Protein AF-0000000074258774 (afdb_homodimer)

pLDDT: mean 97.76, std 2.31, range [79.12, 98.94]

Organism: NCBI:txid2743089

InterPro domains:
  IPR003779 Alkyl hydroperoxide reductase AhpD/CMD-like [PF02627] (39-119)
  IPR029032 AhpD-like [G3DSA:1.20.1290.10] (17-173)
  IPR029032 AhpD-like [SSF69118] (1-177)

Radius of gyration: 19.67 Å; Cα contacts (8 Å, |Δi|>4): 616; chains: 2; bounding box: 50×54×44 Å

Solvent-accessible surface area (backbone atoms only — not comparable to full-atom values): 19001 Å² total; per-residue (Å²): 126,46,75,47,69,69,48,50,62,88,73,38,62,78,94,48,37,67,65,27,35,37,88,87,71,75,41,73,40,48,68,35,12,40,38,34,54,26,50,61,37,38,51,15,46,50,44,24,52,48,22,45,70,73,49,19,78,60,54,74,67,57,47,46,51,39,50,47,43,32,22,46,74,73,63,28,60,62,60,33,40,56,46,52,54,52,35,48,75,74,65,51,53,62,68,58,54,27,28,38,44,71,72,42,59,78,90,46,58,72,65,57,31,34,47,47,51,37,36,54,22,26,77,68,73,58,49,44,70,68,50,47,46,49,34,31,66,71,66,30,59,31,31,41,47,25,44,38,45,42,30,22,50,53,45,22,52,40,35,32,38,54,50,35,42,58,58,70,54,92,93,59,70,83,52,60,58,46,59,86,104,128,44,75,49,69,68,49,52,62,87,74,36,61,77,91,48,38,67,66,27,35,36,89,87,73,76,40,72,39,50,69,34,11,40,38,34,54,26,49,59,38,37,51,15,46,50,47,25,54,50,22,46,70,74,49,18,78,59,52,75,67,57,46,45,52,39,50,45,41,32,22,47,74,70,64,29,61,62,60,34,42,56,45,52,55,52,36,48,74,73,63,51,53,63,67,59,53,27,29,37,44,70,72,41,61,79,90,46,57,71,64,58,32,34,46,48,51,39,35,53,22,27,78,68,73,55,50,45,70,67,49,48,46,49,34,30,66,69,65,29,61,29,32,43,48,24,44,37,45,43,28,24,48,52,43,22,51,39,34,33,41,54,50,35,41,59,58,71,54,91,94,58,71,81,52,60,57,46,60,85,104

Foldseek 3Di:
DFQADQAALVRAPVVQSCLQADPQPRGGWLLSSRVRVPSVVSVVLVVLLVCLCPPLQDDPQLLLLLQCLLCLLLVQLQSNQVSVVVNVVVPNDLVCLLCSLVVHLVVDDQQSSLLSVLLNCLVVVNDDPVSLCSNCVSGHPSNSVSSSSSSVSSSVSSVVCVVRVGDGPPPDDRCHSRVVD/DFQADQAALVRAPVVQSCLQADPQPRGGWLLSSRVRVPSVVSVVLVVLLVCLCPPLQDDPQLLLLLQLLLCLLLVQLQSNQVSVVVNVVVPNDLVCLLCSLVVHLVVDDQQSSLLSVLLNCLVVVNDDPVSLCSNCVSGHPSNSVSSSSSSVSSSVSSVVCVVRVGDGPPPDDRCHSRVVD

Structure (mmCIF, N/CA/C/O backbone):
data_AF-0000000074258774-model_v1
#
loop_
_entity.id
_entity.type
_entity.pdbx_description
1 polymer 'Carboxymuconolactone decarboxylase family protein'
#
loop_
_atom_site.group_PDB
_atom_site.id
_atom_site.type_symbol
_atom_site.label_atom_id
_atom_site.label_alt_id
_atom_site.label_comp_id
_atom_site.label_asym_id
_atom_site.label_entity_id
_atom_site.label_seq_id
_atom_site.pdbx_PDB_ins_code
_atom_site.Cartn_x
_atom_site.Cartn_y
_atom_site.Cartn_z
_atom_site.occupancy
_atom_site.B_iso_or_equiv
_atom_site.auth_seq_id
_atom_site.auth_comp_id
_atom_site.auth_asym_id
_atom_site.auth_atom_id
_atom_site.pdbx_PDB_model_num
ATOM 1 N N . MET A 1 1 ? -22 -5.789 8.289 1 84.5 1 MET A N 1
ATOM 2 C CA . MET A 1 1 ? -22.078 -4.934 7.105 1 84.5 1 MET A CA 1
ATOM 3 C C . MET A 1 1 ? -20.828 -4.059 6.98 1 84.5 1 MET A C 1
ATOM 5 O O . MET A 1 1 ? -20.234 -3.67 7.984 1 84.5 1 MET A O 1
ATOM 9 N N . ALA A 1 2 ? -20.406 -3.775 5.637 1 97.25 2 ALA A N 1
ATOM 10 C CA . ALA A 1 2 ? -19.266 -2.904 5.41 1 97.25 2 ALA A CA 1
ATOM 11 C C . ALA A 1 2 ? -19.469 -1.54 6.062 1 97.25 2 ALA A C 1
ATOM 13 O O . ALA A 1 2 ? -20.609 -1.133 6.316 1 97.25 2 ALA A O 1
ATOM 14 N N . ARG A 1 3 ? -18.453 -0.865 6.316 1 98.75 3 ARG A N 1
ATOM 15 C CA . ARG A 1 3 ? -18.5 0.389 7.062 1 98.75 3 ARG A CA 1
ATOM 16 C C . ARG A 1 3 ? -18.844 1.557 6.141 1 98.75 3 ARG A C 1
ATOM 18 O O . ARG A 1 3 ? -19.031 2.684 6.602 1 98.75 3 ARG A O 1
ATOM 25 N N . VAL A 1 4 ? -18.812 1.349 4.812 1 98.75 4 VAL A N 1
ATOM 26 C CA . VAL A 1 4 ? -19.312 2.264 3.791 1 98.75 4 VAL A CA 1
ATOM 27 C C . VAL A 1 4 ? -20.281 1.526 2.863 1 98.75 4 VAL A C 1
ATOM 29 O O . VAL A 1 4 ? -20.172 0.308 2.697 1 98.75 4 VAL A O 1
ATOM 32 N N . PRO A 1 5 ? -21.25 2.26 2.275 1 98.38 5 PRO A N 1
ATOM 33 C CA . PRO A 1 5 ? -22.109 1.561 1.327 1 98.38 5 PRO A CA 1
ATOM 34 C C . PRO A 1 5 ? -21.375 1.067 0.091 1 98.38 5 PRO A C 1
ATOM 36 O O . PRO A 1 5 ? -20.344 1.646 -0.288 1 98.38 5 PRO A O 1
ATOM 39 N N . TYR A 1 6 ? -21.828 -0.063 -0.465 1 98.56 6 TYR A N 1
ATOM 40 C CA . TYR A 1 6 ? -21.312 -0.494 -1.764 1 98.56 6 TYR A CA 1
ATOM 41 C C . TYR A 1 6 ? -21.922 0.339 -2.889 1 98.56 6 TYR A C 1
ATOM 43 O O . TYR A 1 6 ? -23.125 0.285 -3.131 1 98.56 6 TYR A O 1
ATOM 51 N N . THR A 1 7 ? -21.109 1.081 -3.619 1 98.62 7 THR A N 1
ATOM 52 C CA . THR A 1 7 ? -21.562 1.99 -4.664 1 98.62 7 THR A CA 1
ATOM 53 C C . THR A 1 7 ? -22.047 1.212 -5.883 1 98.62 7 THR A C 1
ATOM 55 O O . THR A 1 7 ? -21.5 0.157 -6.211 1 98.62 7 THR A O 1
ATOM 58 N N . ALA A 1 8 ? -23.078 1.708 -6.496 1 98.12 8 ALA A N 1
ATOM 59 C CA . ALA A 1 8 ? -23.562 1.271 -7.805 1 98.12 8 ALA A CA 1
ATOM 60 C C . ALA A 1 8 ? -23 2.146 -8.922 1 98.12 8 ALA A C 1
ATOM 62 O O . ALA A 1 8 ? -22.438 3.215 -8.656 1 98.12 8 ALA A O 1
ATOM 63 N N . PRO A 1 9 ? -23.047 1.601 -10.172 1 97.75 9 PRO A N 1
ATOM 64 C CA . PRO A 1 9 ? -22.547 2.402 -11.281 1 97.75 9 PRO A CA 1
ATOM 65 C C . PRO A 1 9 ? -23.125 3.812 -11.312 1 97.75 9 PRO A C 1
ATOM 67 O O . PRO A 1 9 ? -22.422 4.773 -11.625 1 97.75 9 PRO A O 1
ATOM 70 N N . ASP A 1 10 ? -24.312 4.027 -10.867 1 97.5 10 ASP A N 1
ATOM 71 C CA . ASP A 1 10 ? -24.984 5.324 -10.922 1 97.5 10 ASP A CA 1
ATOM 72 C C . ASP A 1 10 ? -24.516 6.227 -9.781 1 97.5 10 ASP A C 1
ATOM 74 O O . ASP A 1 10 ? -24.766 7.434 -9.797 1 97.5 10 ASP A O 1
ATOM 78 N N . ASP A 1 11 ? -23.766 5.695 -8.789 1 97.19 11 ASP A N 1
ATOM 79 C CA . ASP A 1 11 ? -23.281 6.457 -7.645 1 97.19 11 ASP A CA 1
ATOM 80 C C . ASP A 1 11 ? -21.938 7.105 -7.941 1 97.19 11 ASP A C 1
ATOM 82 O O . ASP A 1 11 ? -21.438 7.914 -7.152 1 97.19 11 ASP A O 1
ATOM 86 N N . VAL A 1 12 ? -21.297 6.695 -9.062 1 97.81 12 VAL A N 1
ATOM 87 C CA . VAL A 1 12 ? -19.984 7.211 -9.398 1 97.81 12 VAL A CA 1
ATOM 88 C C . VAL A 1 12 ? -20.016 7.914 -10.75 1 97.81 12 VAL A C 1
ATOM 90 O O . VAL A 1 12 ? -20.891 7.633 -11.578 1 97.81 12 VAL A O 1
ATOM 93 N N . PRO A 1 13 ? -19.109 8.922 -10.984 1 97.44 13 PRO A N 1
ATOM 94 C CA . PRO A 1 13 ? -19.047 9.531 -12.312 1 97.44 13 PRO A CA 1
ATOM 95 C C . PRO A 1 13 ? -18.906 8.508 -13.43 1 97.44 13 PRO A C 1
ATOM 97 O O . PRO A 1 13 ? -18.266 7.465 -13.25 1 97.44 13 PRO A O 1
ATOM 100 N N . ALA A 1 14 ? -19.453 8.828 -14.531 1 97.88 14 ALA A N 1
ATOM 101 C CA . ALA A 1 14 ? -19.531 7.902 -15.664 1 97.88 14 ALA A CA 1
ATOM 102 C C . ALA A 1 14 ? -18.156 7.371 -16.031 1 97.88 14 ALA A C 1
ATOM 104 O O . ALA A 1 14 ? -18 6.188 -16.359 1 97.88 14 ALA A O 1
ATOM 105 N N . GLU A 1 15 ? -17.188 8.188 -15.984 1 97.5 15 GLU A N 1
ATOM 106 C CA . GLU A 1 15 ? -15.836 7.824 -16.406 1 97.5 15 GLU A CA 1
ATOM 107 C C . GLU A 1 15 ? -15.195 6.844 -15.43 1 97.5 15 GLU A C 1
ATOM 109 O O . GLU A 1 15 ? -14.164 6.242 -15.734 1 97.5 15 GLU A O 1
ATOM 114 N N . HIS A 1 16 ? -15.82 6.594 -14.219 1 98 16 HIS A N 1
ATOM 115 C CA . HIS A 1 16 ? -15.242 5.727 -13.195 1 98 16 HIS A CA 1
ATOM 116 C C . HIS A 1 16 ? -16.062 4.449 -13.039 1 98 16 HIS A C 1
ATOM 118 O O . HIS A 1 16 ? -15.727 3.598 -12.211 1 98 16 HIS A O 1
ATOM 124 N N . ARG A 1 17 ? -17.109 4.246 -13.836 1 98.19 17 ARG A N 1
ATOM 125 C CA . ARG A 1 17 ? -18.016 3.117 -13.664 1 98.19 17 ARG A CA 1
ATOM 126 C C . ARG A 1 17 ? -17.281 1.792 -13.859 1 98.19 17 ARG A C 1
ATOM 128 O O . ARG A 1 17 ? -17.531 0.828 -13.133 1 98.19 17 ARG A O 1
ATOM 135 N N . ASP A 1 18 ? -16.328 1.79 -14.812 1 97.81 18 ASP A N 1
ATOM 136 C CA . ASP A 1 18 ? -15.625 0.552 -15.133 1 97.81 18 ASP A CA 1
ATOM 137 C C . ASP A 1 18 ? -14.703 0.139 -13.984 1 97.81 18 ASP A C 1
ATOM 139 O O . ASP A 1 18 ? -14.281 -1.019 -13.906 1 97.81 18 ASP A O 1
ATOM 143 N N . LEU A 1 19 ? -14.352 1.08 -13.109 1 98.25 19 LEU A N 1
ATOM 144 C CA . LEU A 1 19 ? -13.445 0.794 -12.008 1 98.25 19 LEU A CA 1
ATOM 145 C C . LEU A 1 19 ? -14.086 -0.164 -11.008 1 98.25 19 LEU A C 1
ATOM 147 O O . LEU A 1 19 ? -13.391 -0.792 -10.211 1 98.25 19 LEU A O 1
ATOM 151 N N . LEU A 1 20 ? -15.438 -0.248 -11 1 98.69 20 LEU A N 1
ATOM 152 C CA . LEU A 1 20 ? -16.141 -1.09 -10.047 1 98.69 20 LEU A CA 1
ATOM 153 C C . LEU A 1 20 ? -16.109 -2.553 -10.477 1 98.69 20 LEU A C 1
ATOM 155 O O . LEU A 1 20 ? -16.438 -3.443 -9.688 1 98.69 20 LEU A O 1
ATOM 159 N N . VAL A 1 21 ? -15.617 -2.77 -11.711 1 98.12 21 VAL A N 1
ATOM 160 C CA . VAL A 1 21 ? -15.688 -4.09 -12.336 1 98.12 21 VAL A CA 1
ATOM 161 C C . VAL A 1 21 ? -14.297 -4.719 -12.359 1 98.12 21 VAL A C 1
ATOM 163 O O . VAL A 1 21 ? -13.328 -4.082 -12.773 1 98.12 21 VAL A O 1
ATOM 166 N N . SER A 1 22 ? -14.195 -5.918 -11.883 1 96.12 22 SER A N 1
ATOM 167 C CA . SER A 1 22 ? -12.945 -6.66 -11.961 1 96.12 22 SER A CA 1
ATOM 168 C C . SER A 1 22 ? -12.609 -7.027 -13.398 1 96.12 22 SER A C 1
ATOM 170 O O . SER A 1 22 ? -13.422 -7.637 -14.102 1 96.12 22 SER A O 1
ATOM 172 N N . ALA A 1 23 ? -11.406 -6.719 -13.758 1 90.5 23 ALA A N 1
ATOM 173 C CA . ALA A 1 23 ? -10.953 -7.086 -15.094 1 90.5 23 ALA A CA 1
ATOM 174 C C . ALA A 1 23 ? -10.773 -8.594 -15.219 1 90.5 23 ALA A C 1
ATOM 176 O O . ALA A 1 23 ? -10.836 -9.148 -16.312 1 90.5 23 ALA A O 1
ATOM 177 N N . LEU A 1 24 ? -10.633 -9.281 -14.102 1 89.38 24 LEU A N 1
ATOM 178 C CA . LEU A 1 24 ? -10.344 -10.711 -14.109 1 89.38 24 LEU A CA 1
ATOM 179 C C . LEU A 1 24 ? -11.633 -11.523 -14.023 1 89.38 24 LEU A C 1
ATOM 181 O O . LEU A 1 24 ? -11.695 -12.648 -14.531 1 89.38 24 LEU A O 1
ATOM 185 N N . GLN A 1 25 ? -12.633 -10.922 -13.469 1 91.69 25 GLN A N 1
ATOM 186 C CA . GLN A 1 25 ? -13.844 -11.695 -13.219 1 91.69 25 GLN A CA 1
ATOM 187 C C . GLN A 1 25 ? -15.031 -11.133 -14 1 91.69 25 GLN A C 1
ATOM 189 O O . GLN A 1 25 ? -16.109 -11.727 -14.016 1 91.69 25 GLN A O 1
ATOM 194 N N . ASP A 1 26 ? -14.891 -9.984 -14.609 1 94.69 26 ASP A N 1
ATOM 195 C CA . ASP A 1 26 ? -15.898 -9.328 -15.438 1 94.69 26 ASP A CA 1
ATOM 196 C C . ASP A 1 26 ? -17.203 -9.117 -14.664 1 94.69 26 ASP A C 1
ATOM 198 O O . ASP A 1 26 ? -18.281 -9.422 -15.164 1 94.69 26 ASP A O 1
ATOM 202 N N . ARG A 1 27 ? -17.062 -8.695 -13.445 1 95.94 27 ARG A N 1
ATOM 203 C CA . ARG A 1 27 ? -18.188 -8.336 -12.5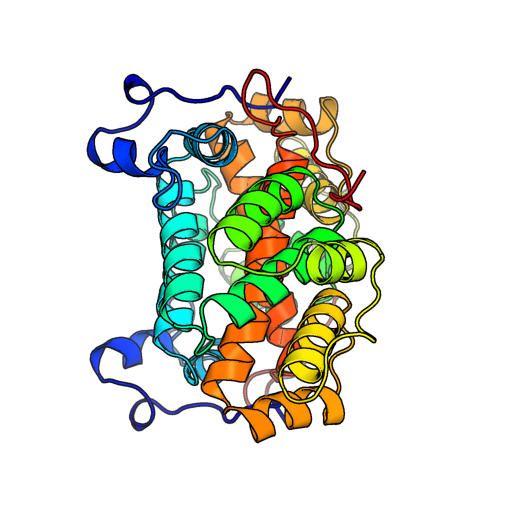86 1 95.94 27 ARG A CA 1
ATOM 204 C C . ARG A 1 27 ? -17.781 -7.316 -11.531 1 95.94 27 ARG A C 1
ATOM 206 O O . ARG A 1 27 ? -16.594 -7.203 -11.203 1 95.94 27 ARG A O 1
ATOM 213 N N . PRO A 1 28 ? -18.75 -6.562 -10.992 1 97.75 28 PRO A N 1
ATOM 214 C CA . PRO A 1 28 ? -18.422 -5.695 -9.852 1 97.75 28 PRO A CA 1
ATOM 215 C C . PRO A 1 28 ? -18 -6.484 -8.617 1 97.75 28 PRO A C 1
ATOM 217 O O . PRO A 1 28 ? -18.562 -7.551 -8.344 1 97.75 28 PRO A O 1
ATOM 220 N N . LEU A 1 29 ? -17.062 -6 -7.93 1 98.56 29 LEU A N 1
ATOM 221 C CA . LEU A 1 29 ? -16.625 -6.605 -6.676 1 98.56 29 LEU A CA 1
ATOM 222 C C . LEU A 1 29 ? -16.844 -5.645 -5.508 1 98.56 29 LEU A C 1
ATOM 224 O O . LEU A 1 29 ? -16.672 -4.43 -5.66 1 98.56 29 LEU A O 1
ATOM 228 N N . ASN A 1 30 ? -17.172 -6.168 -4.383 1 98.81 30 ASN A N 1
ATOM 229 C CA . ASN A 1 30 ? -17.438 -5.375 -3.191 1 98.81 30 ASN A CA 1
ATOM 230 C C . ASN A 1 30 ? -16.266 -4.48 -2.826 1 98.81 30 ASN A C 1
ATOM 232 O O . ASN A 1 30 ? -16.453 -3.35 -2.369 1 98.81 30 ASN A O 1
ATOM 236 N N . VAL A 1 31 ? -15.008 -4.969 -3.035 1 98.81 31 VAL A N 1
ATOM 237 C CA . VAL A 1 31 ? -13.836 -4.168 -2.699 1 98.81 31 VAL A CA 1
ATOM 238 C C . VAL A 1 31 ? -13.836 -2.885 -3.527 1 98.81 31 VAL A C 1
ATOM 240 O O . VAL A 1 31 ? -13.617 -1.795 -2.994 1 98.81 31 VAL A O 1
ATOM 243 N N . TYR A 1 32 ? -14.141 -2.969 -4.773 1 98.88 32 TYR A N 1
ATOM 244 C CA . TYR A 1 32 ? -14.109 -1.796 -5.637 1 98.88 32 TYR A CA 1
ATOM 245 C C . TYR A 1 32 ? -15.336 -0.918 -5.406 1 98.88 32 TYR A C 1
ATOM 247 O O . TYR A 1 32 ? -15.258 0.309 -5.504 1 98.88 32 TYR A O 1
ATOM 255 N N . ARG A 1 33 ? -16.422 -1.588 -5.082 1 98.88 33 ARG A N 1
ATOM 256 C CA . ARG A 1 33 ? -17.625 -0.832 -4.797 1 98.88 33 ARG A CA 1
ATOM 257 C C . ARG A 1 33 ? -17.516 -0.076 -3.479 1 98.88 33 ARG A C 1
ATOM 259 O O . ARG A 1 33 ? -18.062 1.018 -3.33 1 98.88 33 ARG A O 1
ATOM 266 N N . ALA A 1 34 ? -16.812 -0.648 -2.484 1 98.94 34 ALA A N 1
ATOM 267 C CA . ALA A 1 34 ? -16.516 0.07 -1.245 1 98.94 34 ALA A CA 1
ATOM 268 C C . ALA A 1 34 ? -15.578 1.24 -1.494 1 98.94 34 ALA A C 1
ATOM 270 O O . ALA A 1 34 ? -15.852 2.369 -1.08 1 98.94 34 ALA A O 1
ATOM 271 N N . LEU A 1 35 ? -14.508 0.954 -2.25 1 98.88 35 LEU A N 1
ATOM 272 C CA . LEU A 1 35 ? -13.531 1.99 -2.566 1 98.88 35 LEU A CA 1
ATOM 273 C C . LEU A 1 35 ? -14.117 3.02 -3.523 1 98.88 35 LEU A C 1
ATOM 275 O O . LEU A 1 35 ? -13.641 4.152 -3.598 1 98.88 35 LEU A O 1
ATOM 279 N N . GLY A 1 36 ? -15.219 2.648 -4.18 1 98.81 36 GLY A N 1
ATOM 280 C CA . GLY A 1 36 ? -15.906 3.518 -5.117 1 98.81 36 GLY A CA 1
ATOM 281 C C . GLY A 1 36 ? -16.547 4.727 -4.457 1 98.81 36 GLY A C 1
ATOM 282 O O . GLY A 1 36 ? -16.938 5.672 -5.133 1 98.81 36 GLY A O 1
ATOM 283 N N . ASN A 1 37 ? -16.672 4.738 -3.133 1 98.81 37 ASN A N 1
ATOM 284 C CA . ASN A 1 37 ? -17.109 5.938 -2.428 1 98.81 37 ASN A CA 1
ATOM 285 C C . ASN A 1 37 ? -16.141 7.098 -2.629 1 98.81 37 ASN A C 1
ATOM 287 O O . ASN A 1 37 ? -16.5 8.258 -2.414 1 98.81 37 ASN A O 1
ATOM 291 N N . ASN A 1 38 ? -14.914 6.875 -2.986 1 98.88 38 ASN A N 1
ATOM 292 C CA . ASN A 1 38 ? -13.914 7.824 -3.467 1 98.88 38 ASN A CA 1
ATOM 293 C C . ASN A 1 38 ? -13.328 7.391 -4.805 1 98.88 38 ASN A C 1
ATOM 295 O O . ASN A 1 38 ? -12.234 6.82 -4.852 1 98.88 38 ASN A O 1
ATOM 299 N N . PRO A 1 39 ? -14.016 7.707 -5.852 1 98.69 39 PRO A N 1
ATOM 300 C CA . PRO A 1 39 ? -13.664 7.141 -7.152 1 98.69 39 PRO A CA 1
ATOM 301 C C . PRO A 1 39 ? -12.281 7.57 -7.629 1 98.69 39 PRO A C 1
ATOM 303 O O . PRO A 1 39 ? -11.602 6.809 -8.328 1 98.69 39 PRO A O 1
ATOM 306 N N . ALA A 1 40 ? -11.836 8.758 -7.305 1 98.69 40 ALA A N 1
ATOM 307 C CA . ALA A 1 40 ? -10.508 9.211 -7.715 1 98.69 40 ALA A CA 1
ATOM 308 C C . ALA A 1 40 ? -9.414 8.398 -7.043 1 98.69 40 ALA A C 1
ATOM 310 O O . ALA A 1 40 ? -8.438 8.008 -7.691 1 98.69 40 ALA A O 1
ATOM 311 N N . VAL A 1 41 ? -9.586 8.094 -5.766 1 98.88 41 VAL A N 1
ATOM 312 C CA . VAL A 1 41 ? -8.625 7.266 -5.043 1 98.88 41 VAL A CA 1
ATOM 313 C C . VAL A 1 41 ? -8.688 5.832 -5.566 1 98.88 41 VAL A C 1
ATOM 315 O O . VAL A 1 41 ? -7.648 5.191 -5.742 1 98.88 41 VAL A O 1
ATOM 318 N N . LEU A 1 42 ? -9.906 5.367 -5.852 1 98.88 42 LEU A N 1
ATOM 319 C CA . LEU A 1 42 ? -10.031 4.043 -6.453 1 98.88 42 LEU A CA 1
ATOM 320 C C . LEU A 1 42 ? -9.289 3.975 -7.781 1 98.88 42 LEU A C 1
ATOM 322 O O . LEU A 1 42 ? -8.602 2.99 -8.062 1 98.88 42 LEU A O 1
ATOM 326 N N . ALA A 1 43 ? -9.391 5.008 -8.586 1 98.81 43 ALA A N 1
ATOM 327 C CA . ALA A 1 43 ? -8.719 5.043 -9.883 1 98.81 43 ALA A CA 1
ATOM 328 C C . ALA A 1 43 ? -7.207 4.969 -9.719 1 98.81 43 ALA A C 1
ATOM 330 O O . ALA A 1 43 ? -6.531 4.227 -10.43 1 98.81 43 ALA A O 1
ATOM 331 N N . GLY A 1 44 ? -6.66 5.738 -8.805 1 98.81 44 GLY A N 1
ATOM 332 C CA . GLY A 1 44 ? -5.238 5.68 -8.516 1 98.81 44 GLY A CA 1
ATOM 333 C C . GLY A 1 44 ? -4.781 4.312 -8.039 1 98.81 44 GLY A C 1
ATOM 334 O O . GLY A 1 44 ? -3.771 3.791 -8.516 1 98.81 44 GLY A O 1
ATOM 335 N N . LEU A 1 45 ? -5.559 3.721 -7.145 1 98.88 45 LEU A N 1
ATOM 336 C CA . LEU A 1 45 ? -5.23 2.408 -6.602 1 98.88 45 LEU A CA 1
ATOM 337 C C . LEU A 1 45 ? -5.27 1.342 -7.691 1 98.88 45 LEU A C 1
ATOM 339 O O . LEU A 1 45 ? -4.359 0.517 -7.793 1 98.88 45 LEU A O 1
ATOM 343 N N . ARG A 1 46 ? -6.301 1.396 -8.484 1 98.5 46 ARG A N 1
ATOM 344 C CA . ARG A 1 46 ? -6.426 0.421 -9.562 1 98.5 46 ARG A CA 1
ATOM 345 C C . ARG A 1 46 ? -5.293 0.568 -10.57 1 98.5 46 ARG A C 1
ATOM 347 O O . ARG A 1 46 ? -4.816 -0.423 -11.125 1 98.5 46 ARG A O 1
ATOM 354 N N . GLY A 1 47 ? -4.902 1.807 -10.891 1 98.5 47 GLY A N 1
ATOM 355 C CA . GLY A 1 47 ? -3.752 2.02 -11.758 1 98.5 47 GLY A CA 1
ATOM 356 C C . GLY A 1 47 ? -2.479 1.396 -11.219 1 98.5 47 GLY A C 1
ATOM 357 O O . GLY A 1 47 ? -1.731 0.755 -11.961 1 98.5 47 GLY A O 1
ATOM 358 N N . PHE A 1 48 ? -2.242 1.573 -9.945 1 98.88 48 PHE A N 1
ATOM 359 C CA . PHE A 1 48 ? -1.079 0.988 -9.289 1 98.88 48 PHE A CA 1
ATOM 360 C C . PHE A 1 48 ? -1.136 -0.534 -9.344 1 98.88 48 PHE A C 1
ATOM 362 O O . PHE A 1 48 ? -0.182 -1.181 -9.781 1 98.88 48 PHE A O 1
ATOM 369 N N . LEU A 1 49 ? -2.311 -1.145 -9 1 98.5 49 LEU A N 1
ATOM 370 C CA . LEU A 1 49 ? -2.455 -2.596 -9.016 1 98.5 49 LEU A CA 1
ATOM 371 C C . LEU A 1 49 ? -2.293 -3.141 -10.438 1 98.5 49 LEU A C 1
ATOM 373 O O . LEU A 1 49 ? -1.705 -4.207 -10.633 1 98.5 49 LEU A O 1
ATOM 377 N N . SER A 1 50 ? -2.777 -2.387 -11.406 1 98.19 50 SER A N 1
ATOM 378 C CA . SER A 1 50 ? -2.623 -2.797 -12.805 1 98.19 50 SER A CA 1
ATOM 379 C C . SER A 1 50 ? -1.153 -2.846 -13.203 1 98.19 50 SER A C 1
ATOM 381 O O . SER A 1 50 ? -0.736 -3.74 -13.945 1 98.19 50 SER A O 1
ATOM 383 N N . SER A 1 51 ? -0.35 -1.885 -12.758 1 98.62 51 SER A N 1
ATOM 384 C CA . SER A 1 51 ? 1.078 -1.901 -13.062 1 98.62 51 SER A CA 1
ATOM 385 C C . SER A 1 51 ? 1.762 -3.111 -12.43 1 98.62 51 SER A C 1
ATOM 387 O O . SER A 1 51 ? 2.707 -3.662 -13 1 98.62 51 SER A O 1
ATOM 389 N N . LEU A 1 52 ? 1.283 -3.545 -11.266 1 98.5 52 LEU A N 1
ATOM 390 C CA . LEU A 1 52 ? 1.84 -4.715 -10.594 1 98.5 52 LEU A CA 1
ATOM 391 C C . LEU A 1 52 ? 1.497 -5.992 -11.359 1 98.5 52 LEU A C 1
ATOM 393 O O . LEU A 1 52 ? 2.305 -6.922 -11.414 1 98.5 52 LEU A O 1
ATOM 397 N N . TRP A 1 53 ? 0.365 -5.988 -11.93 1 96.44 53 TRP A N 1
ATOM 398 C CA . TRP A 1 53 ? -0.057 -7.145 -12.711 1 96.44 53 TRP A CA 1
ATOM 399 C C . TRP A 1 53 ? 0.723 -7.23 -14.016 1 96.44 53 TRP A C 1
ATOM 401 O O . TRP A 1 53 ? 1.125 -8.32 -14.438 1 96.44 53 TRP A O 1
ATOM 411 N N . ALA A 1 54 ? 1.044 -6.133 -14.57 1 97.12 54 ALA A N 1
ATOM 412 C CA . ALA A 1 54 ? 1.569 -6.109 -15.93 1 97.12 54 ALA A CA 1
ATOM 413 C C . ALA A 1 54 ? 3.094 -6.051 -15.93 1 97.12 54 ALA A C 1
ATOM 415 O O . ALA A 1 54 ? 3.742 -6.52 -16.875 1 97.12 54 ALA A O 1
ATOM 416 N N . ASP A 1 55 ? 3.68 -5.496 -14.789 1 98.19 55 ASP A N 1
ATOM 417 C CA . ASP A 1 55 ? 5.035 -5.008 -15.023 1 98.19 55 ASP A CA 1
ATOM 418 C C . ASP A 1 55 ? 5.973 -5.43 -13.898 1 98.19 55 ASP A C 1
ATOM 420 O O . ASP A 1 55 ? 7.027 -4.82 -13.703 1 98.19 55 ASP A O 1
ATOM 424 N N . THR A 1 56 ? 5.613 -6.387 -13.117 1 98 56 THR A N 1
ATOM 425 C CA . THR A 1 56 ? 6.496 -6.824 -12.047 1 98 56 THR A CA 1
ATOM 426 C C . THR A 1 56 ? 7.672 -7.625 -12.602 1 98 56 THR A C 1
ATOM 428 O O . THR A 1 56 ? 8.688 -7.789 -11.93 1 98 56 THR A O 1
ATOM 431 N N . GLY A 1 57 ? 7.539 -8.18 -13.758 1 97.44 57 GLY A N 1
ATOM 432 C CA . GLY A 1 57 ? 8.531 -9.086 -14.305 1 97.44 57 GLY A CA 1
ATOM 433 C C . GLY A 1 57 ? 8.25 -10.547 -13.984 1 97.44 57 GLY A C 1
ATOM 434 O O . GLY A 1 57 ? 9.047 -11.422 -14.328 1 97.44 57 GLY A O 1
ATOM 435 N N . LEU A 1 58 ? 7.137 -10.82 -13.391 1 98.44 58 LEU A N 1
ATOM 436 C CA . LEU A 1 58 ? 6.777 -12.18 -12.984 1 98.44 58 LEU A CA 1
ATOM 437 C C . LEU A 1 58 ? 5.797 -12.797 -13.969 1 98.44 58 LEU A C 1
ATOM 439 O O . LEU A 1 58 ? 4.992 -12.094 -14.586 1 98.44 58 LEU A O 1
ATOM 443 N N . SER A 1 59 ? 5.926 -14.156 -14.125 1 98.19 59 SER A N 1
ATOM 444 C CA . SER A 1 59 ? 4.867 -14.875 -14.828 1 98.19 59 SER A CA 1
ATOM 445 C C . SER A 1 59 ? 3.547 -14.797 -14.062 1 98.19 59 SER A C 1
ATOM 447 O O . SER A 1 59 ? 3.523 -14.422 -12.891 1 98.19 59 SER A O 1
ATOM 449 N N . GLU A 1 60 ? 2.479 -15.156 -14.781 1 97.56 60 GLU A N 1
ATOM 450 C CA . GLU A 1 60 ? 1.16 -15.188 -14.156 1 97.56 60 GLU A CA 1
ATOM 451 C C . GLU A 1 60 ? 1.162 -16.062 -12.906 1 97.56 60 GLU A C 1
ATOM 453 O O . GLU A 1 60 ? 0.631 -15.68 -11.867 1 97.56 60 GLU A O 1
ATOM 458 N N . ARG A 1 61 ? 1.727 -17.219 -13.008 1 98.38 61 ARG A N 1
ATOM 459 C CA . ARG A 1 61 ? 1.818 -18.141 -11.891 1 98.38 61 ARG A CA 1
ATOM 460 C C . ARG A 1 61 ? 2.586 -17.531 -10.727 1 98.38 61 ARG A C 1
ATOM 462 O O . ARG A 1 61 ? 2.104 -17.516 -9.594 1 98.38 61 ARG A O 1
ATOM 469 N N . GLU A 1 62 ? 3.783 -16.969 -11 1 98.62 62 GLU A N 1
ATOM 470 C CA . GLU A 1 62 ? 4.641 -16.422 -9.961 1 98.62 62 GLU A CA 1
ATOM 471 C C . GLU A 1 62 ? 3.957 -15.258 -9.242 1 98.62 62 GLU A C 1
ATOM 473 O O . GLU A 1 62 ? 4.023 -15.148 -8.016 1 98.62 62 GLU A O 1
ATOM 478 N N . ARG A 1 63 ? 3.311 -14.422 -10.008 1 98.69 63 ARG A N 1
ATOM 479 C CA . ARG A 1 63 ? 2.594 -13.273 -9.453 1 98.69 63 ARG A CA 1
ATOM 480 C C . ARG A 1 63 ? 1.483 -13.727 -8.516 1 98.69 63 ARG A C 1
ATOM 482 O O . ARG A 1 63 ? 1.339 -13.188 -7.414 1 98.69 63 ARG A O 1
ATOM 489 N N . GLU A 1 64 ? 0.7 -14.703 -8.906 1 98.69 64 GLU A N 1
ATOM 490 C CA . GLU A 1 64 ? -0.403 -15.172 -8.07 1 98.69 64 GLU A CA 1
ATOM 491 C C . GLU A 1 64 ? 0.111 -15.852 -6.805 1 98.69 64 GLU A C 1
ATOM 493 O O . GLU A 1 64 ? -0.509 -15.75 -5.742 1 98.69 64 GLU A O 1
ATOM 498 N N . LEU A 1 65 ? 1.279 -16.578 -6.945 1 98.81 65 LEU A N 1
ATOM 499 C CA . LEU A 1 65 ? 1.88 -17.156 -5.75 1 98.81 65 LEU A CA 1
ATOM 500 C C . LEU A 1 65 ? 2.246 -16.078 -4.738 1 98.81 65 LEU A C 1
ATOM 502 O O . LEU A 1 65 ? 1.973 -16.219 -3.545 1 98.81 65 LEU A O 1
ATOM 506 N N . VAL A 1 66 ? 2.795 -14.969 -5.168 1 98.94 66 VAL A N 1
ATOM 507 C CA . VAL A 1 66 ? 3.201 -13.875 -4.289 1 98.94 66 VAL A CA 1
ATOM 508 C C . VAL A 1 66 ? 1.965 -13.219 -3.674 1 98.94 66 VAL A C 1
ATOM 510 O O . VAL A 1 66 ? 1.95 -12.906 -2.482 1 98.94 66 VAL A O 1
ATOM 513 N N . ILE A 1 67 ? 0.925 -13.047 -4.48 1 98.94 67 ILE A N 1
ATOM 514 C CA . ILE A 1 67 ? -0.302 -12.43 -3.994 1 98.94 67 ILE A CA 1
ATOM 515 C C . ILE A 1 67 ? -0.933 -13.305 -2.914 1 98.94 67 ILE A C 1
ATOM 517 O O . ILE A 1 67 ? -1.339 -12.805 -1.862 1 98.94 67 ILE A O 1
ATOM 521 N N . LEU A 1 68 ? -0.999 -14.609 -3.158 1 98.94 68 LEU A N 1
ATOM 522 C CA . LEU A 1 68 ? -1.549 -15.531 -2.168 1 98.94 68 LEU A CA 1
ATOM 523 C C . LEU A 1 68 ? -0.703 -15.531 -0.9 1 98.94 68 LEU A C 1
ATOM 525 O O . LEU A 1 68 ? -1.239 -15.5 0.21 1 98.94 68 LEU A O 1
ATOM 529 N N . ALA A 1 69 ? 0.63 -15.578 -1.044 1 98.94 69 ALA A N 1
ATOM 530 C CA . ALA A 1 69 ? 1.515 -15.531 0.117 1 98.94 69 ALA A CA 1
ATOM 531 C C . ALA A 1 69 ? 1.297 -14.25 0.919 1 98.94 69 ALA A C 1
ATOM 533 O O . ALA A 1 69 ? 1.305 -14.273 2.152 1 98.94 69 ALA A O 1
ATOM 534 N N . THR A 1 70 ? 1.102 -13.156 0.205 1 98.94 70 THR A N 1
ATOM 535 C CA . THR A 1 70 ? 0.857 -11.867 0.838 1 98.94 70 THR A CA 1
ATOM 536 C C . THR A 1 70 ? -0.46 -11.883 1.609 1 98.94 70 THR A C 1
ATOM 538 O O . THR A 1 70 ? -0.501 -11.516 2.785 1 98.94 70 THR A O 1
ATOM 541 N N . ALA A 1 71 ? -1.529 -12.32 0.929 1 98.88 71 ALA A N 1
ATOM 542 C CA . ALA A 1 71 ? -2.838 -12.383 1.574 1 98.88 71 ALA A CA 1
ATOM 543 C C . ALA A 1 71 ? -2.789 -13.25 2.83 1 98.88 71 ALA A C 1
ATOM 545 O O . ALA A 1 71 ? -3.383 -12.906 3.854 1 98.88 71 ALA A O 1
ATOM 546 N N . ARG A 1 72 ? -2.08 -14.383 2.76 1 98.81 72 ARG A N 1
ATOM 547 C CA . ARG A 1 72 ? -1.947 -15.273 3.91 1 98.81 72 ARG A CA 1
ATOM 548 C C . ARG A 1 72 ? -1.165 -14.602 5.035 1 98.81 72 ARG A C 1
ATOM 550 O O . ARG A 1 72 ? -1.561 -14.672 6.199 1 98.81 72 ARG A O 1
ATOM 557 N N . GLU A 1 73 ? -0.061 -13.984 4.691 1 98.75 73 GLU A N 1
ATOM 558 C CA . GLU A 1 73 ? 0.813 -13.359 5.684 1 98.75 73 GLU A CA 1
ATOM 559 C C . GLU A 1 73 ? 0.079 -12.273 6.465 1 98.75 73 GLU A C 1
ATOM 561 O O . GLU A 1 73 ? 0.22 -12.172 7.684 1 98.75 73 GLU A O 1
ATOM 566 N N . VAL A 1 74 ? -0.762 -11.469 5.738 1 98.5 74 VAL A N 1
ATOM 567 C CA . VAL A 1 74 ? -1.417 -10.352 6.406 1 98.5 74 VAL A CA 1
ATOM 568 C C . VAL A 1 74 ? -2.781 -10.789 6.934 1 98.5 74 VAL A C 1
ATOM 570 O O . VAL A 1 74 ? -3.473 -10.016 7.605 1 98.5 74 VAL A O 1
ATOM 573 N N . GLY A 1 75 ? -3.166 -12 6.613 1 98.62 75 GLY A N 1
ATOM 574 C CA . GLY A 1 75 ? -4.379 -12.586 7.156 1 98.62 75 GLY A CA 1
ATOM 575 C C . GLY A 1 75 ? -5.645 -11.992 6.562 1 98.62 75 GLY A C 1
ATOM 576 O O . GLY A 1 75 ? -6.664 -11.875 7.246 1 98.62 75 GLY A O 1
ATOM 577 N N . ASN A 1 76 ? -5.602 -11.555 5.355 1 98.75 76 ASN A N 1
ATOM 578 C CA . ASN A 1 76 ? -6.781 -10.984 4.723 1 98.75 76 ASN A CA 1
ATOM 579 C C . ASN A 1 76 ? -7.605 -12.039 4 1 98.75 76 ASN A C 1
ATOM 581 O O . ASN A 1 76 ? -7.242 -12.484 2.91 1 98.75 76 ASN A O 1
ATOM 585 N N . GLU A 1 77 ? -8.75 -12.344 4.535 1 98.5 77 GLU A N 1
ATOM 586 C CA . GLU A 1 77 ? -9.594 -13.422 4.012 1 98.5 77 GLU A CA 1
ATOM 587 C C . GLU A 1 77 ? -10.203 -13.039 2.668 1 98.5 77 GLU A C 1
ATOM 589 O O . GLU A 1 77 ? -10.375 -13.883 1.791 1 98.5 77 GLU A O 1
ATOM 594 N N . TYR A 1 78 ? -10.539 -11.828 2.471 1 98.81 78 TYR A N 1
ATOM 595 C CA . TYR A 1 78 ? -11.172 -11.391 1.229 1 98.81 78 TYR A CA 1
ATOM 596 C C . TYR A 1 78 ? -10.242 -11.602 0.042 1 98.81 78 TYR A C 1
ATOM 598 O O . TYR A 1 78 ? -10.625 -12.219 -0.953 1 98.81 78 TYR A O 1
ATOM 606 N N . GLU A 1 79 ? -9.016 -11.062 0.15 1 98.69 79 GLU A N 1
ATOM 607 C CA . GLU A 1 79 ? -8.047 -11.203 -0.931 1 98.69 79 GLU A CA 1
ATOM 608 C C . GLU A 1 79 ? -7.676 -12.664 -1.157 1 98.69 79 GLU A C 1
ATOM 610 O O . GLU A 1 79 ? -7.547 -13.109 -2.299 1 98.69 79 GLU A O 1
ATOM 615 N N . TRP A 1 80 ? -7.477 -13.375 0.01 1 98.75 80 TRP A N 1
ATOM 616 C CA . TRP A 1 80 ? -7.207 -14.805 -0.124 1 98.75 80 TRP A CA 1
ATOM 617 C C . TRP A 1 80 ? -8.312 -15.492 -0.915 1 98.75 80 TRP A C 1
ATOM 619 O O . TRP A 1 80 ? -8.047 -16.188 -1.898 1 98.75 80 TRP A O 1
ATOM 629 N N . HIS A 1 81 ? -9.539 -15.242 -0.538 1 98.56 81 HIS A N 1
ATOM 630 C CA . HIS A 1 81 ? -10.711 -15.844 -1.166 1 98.56 81 HIS A CA 1
ATOM 631 C C . HIS A 1 81 ? -10.75 -15.539 -2.66 1 98.56 81 HIS A C 1
ATOM 633 O O . HIS A 1 81 ? -10.906 -16.453 -3.479 1 98.56 81 HIS A O 1
ATOM 639 N N . GLN A 1 82 ? -10.555 -14.367 -3.043 1 98.06 82 GLN A N 1
ATOM 640 C CA . GLN A 1 82 ? -10.602 -13.961 -4.441 1 98.06 82 GLN A CA 1
ATOM 641 C C . GLN A 1 82 ? -9.469 -14.602 -5.238 1 98.06 82 GLN A C 1
ATOM 643 O O . GLN A 1 82 ? -9.672 -15.078 -6.352 1 98.06 82 GLN A O 1
ATOM 648 N N . HIS A 1 83 ? -8.305 -14.711 -4.707 1 98.38 83 HIS A N 1
ATOM 649 C CA . HIS A 1 83 ? -7.125 -15.078 -5.488 1 98.38 83 HIS A CA 1
ATOM 650 C C . HIS A 1 83 ? -6.93 -16.594 -5.504 1 98.38 83 HIS A C 1
ATOM 652 O O . HIS A 1 83 ? -6.203 -17.109 -6.352 1 98.38 83 HIS A O 1
ATOM 658 N N . VAL A 1 84 ? -7.57 -17.281 -4.52 1 98.19 84 VAL A N 1
ATOM 659 C CA . VAL A 1 84 ? -7.617 -18.734 -4.637 1 98.19 84 VAL A CA 1
ATOM 660 C C . VAL A 1 84 ? -8.344 -19.125 -5.918 1 98.19 84 VAL A C 1
ATOM 662 O O . VAL A 1 84 ? -7.883 -20 -6.664 1 98.19 84 VAL A O 1
ATOM 665 N N . ARG A 1 85 ? -9.43 -18.5 -6.203 1 95.12 85 ARG A N 1
ATOM 666 C CA . ARG A 1 85 ? -10.18 -18.766 -7.426 1 95.12 85 ARG A CA 1
ATOM 667 C C . ARG A 1 85 ? -9.336 -18.453 -8.664 1 95.12 85 ARG A C 1
ATOM 669 O O . ARG A 1 85 ? -9.32 -19.234 -9.617 1 95.12 85 ARG A O 1
ATOM 676 N N . ILE A 1 86 ? -8.695 -17.312 -8.625 1 96.5 86 ILE A N 1
ATOM 677 C CA . ILE A 1 86 ? -7.859 -16.906 -9.75 1 96.5 86 ILE A CA 1
ATOM 678 C C . ILE A 1 86 ? -6.727 -17.906 -9.945 1 96.5 86 ILE A C 1
ATOM 680 O O . ILE A 1 86 ? -6.445 -18.328 -11.07 1 96.5 86 ILE A O 1
ATOM 684 N N . ALA A 1 87 ? -6.062 -18.281 -8.836 1 97.5 87 ALA A N 1
ATOM 685 C CA . ALA A 1 87 ? -4.961 -19.234 -8.891 1 97.5 87 ALA A CA 1
ATOM 686 C C . ALA A 1 87 ? -5.414 -20.562 -9.492 1 97.5 87 ALA A C 1
ATOM 688 O O . ALA A 1 87 ? -4.727 -21.125 -10.336 1 97.5 87 ALA A O 1
ATOM 689 N N . ARG A 1 88 ? -6.555 -21.016 -9.117 1 94.75 88 ARG A N 1
ATOM 690 C CA . ARG A 1 88 ? -7.109 -22.25 -9.664 1 94.75 88 ARG A CA 1
ATOM 691 C C . ARG A 1 88 ? -7.375 -22.125 -11.156 1 94.75 88 ARG A C 1
ATOM 693 O O . ARG A 1 88 ? -7.105 -23.047 -11.922 1 94.75 88 ARG A O 1
ATOM 700 N N . GLY A 1 89 ? -7.898 -21.047 -11.508 1 95.25 89 GLY A N 1
ATOM 701 C CA . GLY A 1 89 ? -8.219 -20.781 -12.906 1 95.25 89 GLY A CA 1
ATOM 702 C C . GLY A 1 89 ? -7 -20.828 -13.812 1 95.25 89 GLY A C 1
ATOM 703 O O . GLY A 1 89 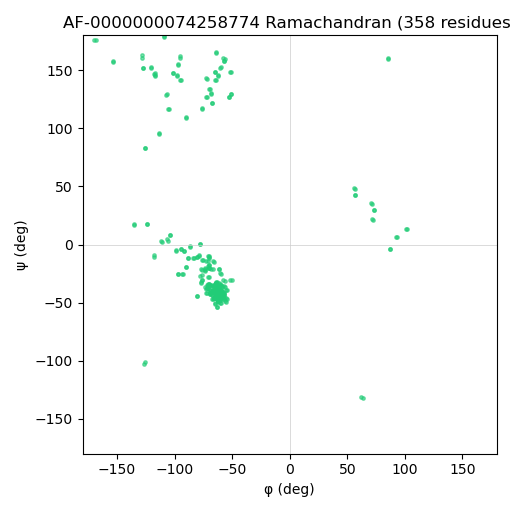? -7.109 -21.172 -14.992 1 95.25 89 GLY A O 1
ATOM 704 N N . ILE A 1 90 ? -5.828 -20.578 -13.242 1 96.06 90 ILE A N 1
ATOM 705 C CA . ILE A 1 90 ? -4.641 -20.562 -14.094 1 96.06 90 ILE A CA 1
ATOM 706 C C . ILE A 1 90 ? -3.811 -21.812 -13.859 1 96.06 90 ILE A C 1
ATOM 708 O O . ILE A 1 90 ? -2.666 -21.906 -14.312 1 96.06 90 ILE A O 1
ATOM 712 N N . GLY A 1 91 ? -4.297 -22.703 -13.055 1 97.06 91 GLY A N 1
ATOM 713 C CA . GLY A 1 91 ? -3.744 -24.047 -13.031 1 97.06 91 GLY A CA 1
ATOM 714 C C . GLY A 1 91 ? -2.807 -24.281 -11.867 1 97.06 91 GLY A C 1
ATOM 715 O O . GLY A 1 91 ? -2.08 -25.281 -11.844 1 97.06 91 GLY A O 1
ATOM 716 N N . ILE A 1 92 ? -2.783 -23.422 -10.891 1 97.88 92 ILE A N 1
ATOM 717 C CA . ILE A 1 92 ? -1.97 -23.703 -9.703 1 97.88 92 ILE A CA 1
ATOM 718 C C . ILE A 1 92 ? -2.607 -24.812 -8.883 1 97.88 92 ILE A C 1
ATOM 720 O O . ILE A 1 92 ? -3.779 -24.734 -8.516 1 97.88 92 ILE A O 1
ATOM 724 N N . PRO A 1 93 ? -1.842 -25.828 -8.578 1 97.19 93 PRO A N 1
ATOM 725 C CA . PRO A 1 93 ? -2.398 -26.984 -7.859 1 97.19 93 PRO A CA 1
ATOM 726 C C . PRO A 1 93 ? -2.932 -26.625 -6.477 1 97.19 93 PRO A C 1
ATOM 728 O O . PRO A 1 93 ? -2.338 -25.797 -5.781 1 97.19 93 PRO A O 1
ATOM 731 N N . HIS A 1 94 ? -3.986 -27.297 -6.098 1 95.69 94 HIS A N 1
ATOM 732 C CA . HIS A 1 94 ? -4.637 -27.062 -4.816 1 95.69 94 HIS A CA 1
ATOM 733 C C . HIS A 1 94 ? -3.672 -27.281 -3.656 1 95.69 94 HIS A C 1
ATOM 735 O O . HIS A 1 94 ? -3.732 -26.578 -2.646 1 95.69 94 HIS A O 1
ATOM 741 N N . ASP A 1 95 ? -2.82 -28.266 -3.846 1 97.56 95 ASP A N 1
ATOM 742 C CA . ASP A 1 95 ? -1.881 -28.578 -2.773 1 97.56 95 ASP A CA 1
ATOM 743 C C . ASP A 1 95 ? -0.895 -27.422 -2.553 1 97.56 95 ASP A C 1
ATOM 745 O O . ASP A 1 95 ? -0.454 -27.188 -1.428 1 97.56 95 ASP A O 1
ATOM 749 N N . GLU A 1 96 ? -0.531 -26.797 -3.631 1 98.25 96 GLU A N 1
ATOM 750 C CA . GLU A 1 96 ? 0.371 -25.656 -3.521 1 98.25 96 GLU A CA 1
ATOM 751 C C . GLU A 1 96 ? -0.321 -24.469 -2.861 1 98.25 96 GLU A C 1
ATOM 753 O O . GLU A 1 96 ? 0.263 -23.797 -2.006 1 98.25 96 GLU A O 1
ATOM 758 N N . VAL A 1 97 ? -1.56 -24.203 -3.236 1 98.62 97 VAL A N 1
ATOM 759 C CA . VAL A 1 97 ? -2.34 -23.141 -2.609 1 98.62 97 VAL A CA 1
ATOM 760 C C . VAL A 1 97 ? -2.51 -23.438 -1.12 1 98.62 97 VAL A C 1
ATOM 762 O O . VAL A 1 97 ? -2.352 -22.547 -0.282 1 98.62 97 VAL A O 1
ATOM 765 N N . ALA A 1 98 ? -2.803 -24.703 -0.763 1 98.44 98 ALA A N 1
ATOM 766 C CA . ALA A 1 98 ? -2.965 -25.125 0.628 1 98.44 98 ALA A CA 1
ATOM 767 C C . ALA A 1 98 ? -1.671 -24.922 1.413 1 98.44 98 ALA A C 1
ATOM 769 O O . ALA A 1 98 ? -1.701 -24.562 2.59 1 98.44 98 ALA A O 1
ATOM 770 N N . ALA A 1 99 ? -0.55 -25.25 0.771 1 98.62 99 ALA A N 1
ATOM 771 C CA . ALA A 1 99 ? 0.738 -25.047 1.429 1 98.62 99 ALA A CA 1
ATOM 772 C C . ALA A 1 99 ? 0.943 -23.578 1.791 1 98.62 99 ALA A C 1
ATOM 774 O O . ALA A 1 99 ? 1.338 -23.25 2.914 1 98.62 99 ALA A O 1
ATOM 775 N N . ILE A 1 100 ? 0.638 -22.672 0.86 1 98.75 100 ILE A N 1
ATOM 776 C CA . ILE A 1 100 ? 0.739 -21.25 1.136 1 98.75 100 ILE A CA 1
ATOM 777 C C . ILE A 1 100 ? -0.214 -20.875 2.268 1 98.75 100 ILE A C 1
ATOM 779 O O . ILE A 1 100 ? 0.148 -20.109 3.164 1 98.75 100 ILE A O 1
ATOM 783 N N . GLY A 1 101 ? -1.433 -21.406 2.217 1 98.62 101 GLY A N 1
ATOM 784 C CA . GLY A 1 101 ? -2.406 -21.172 3.27 1 98.62 101 GLY A CA 1
ATOM 785 C C . GLY A 1 101 ? -1.914 -21.578 4.645 1 98.62 101 GLY A C 1
ATOM 786 O O . GLY A 1 101 ? -2.291 -20.984 5.652 1 98.62 101 GLY A O 1
ATOM 787 N N . ALA A 1 102 ? -1.067 -22.609 4.723 1 98.38 102 ALA A N 1
ATOM 788 C CA . ALA A 1 102 ? -0.497 -23.109 5.973 1 98.38 102 ALA A CA 1
ATOM 789 C C . ALA A 1 102 ? 0.778 -22.344 6.336 1 98.38 102 ALA A C 1
ATOM 791 O O . ALA A 1 102 ? 1.375 -22.594 7.387 1 98.38 102 ALA A O 1
ATOM 792 N N . GLY A 1 103 ? 1.185 -21.406 5.461 1 97.62 103 GLY A N 1
ATOM 793 C CA . GLY A 1 103 ? 2.426 -20.672 5.66 1 97.62 103 GLY A CA 1
ATOM 794 C C . GLY A 1 103 ? 3.662 -21.516 5.402 1 97.62 103 GLY A C 1
ATOM 795 O O . GLY A 1 103 ? 4.738 -21.219 5.93 1 97.62 103 GLY A O 1
ATOM 796 N N . ASP A 1 104 ? 3.469 -22.578 4.645 1 97.94 104 ASP A N 1
ATOM 797 C CA . ASP A 1 104 ? 4.539 -23.531 4.352 1 97.94 104 ASP A CA 1
ATOM 798 C C . ASP A 1 104 ? 5.051 -23.359 2.92 1 97.94 104 ASP A C 1
ATOM 800 O O . ASP A 1 104 ? 4.344 -23.688 1.962 1 97.94 104 ASP A O 1
ATOM 804 N N . PHE A 1 105 ? 6.312 -22.984 2.748 1 97.75 105 PHE A N 1
ATOM 805 C CA . PHE A 1 105 ? 6.855 -22.75 1.414 1 97.75 105 PHE A CA 1
ATOM 806 C C . PHE A 1 105 ? 7.746 -23.906 0.99 1 97.75 105 PHE A C 1
ATOM 808 O O . PHE A 1 105 ? 8.336 -23.891 -0.093 1 97.75 105 PHE A O 1
ATOM 815 N N . ALA A 1 106 ? 7.797 -25 1.727 1 97.44 106 ALA A N 1
ATOM 816 C CA . ALA A 1 106 ? 8.688 -26.125 1.508 1 97.44 106 ALA A CA 1
ATOM 817 C C . ALA A 1 106 ? 8.43 -26.781 0.147 1 97.44 106 ALA A C 1
ATOM 819 O O . ALA A 1 106 ? 9.367 -27.234 -0.513 1 97.44 106 ALA A O 1
ATOM 820 N N . PRO A 1 107 ? 7.203 -26.781 -0.313 1 97.75 107 PRO A N 1
ATOM 821 C CA . PRO A 1 107 ? 6.949 -27.453 -1.594 1 97.75 107 PRO A CA 1
ATOM 822 C C . PRO A 1 107 ? 7.496 -26.672 -2.783 1 97.75 107 PRO A C 1
ATOM 824 O O . PRO A 1 107 ? 7.535 -27.188 -3.902 1 97.75 107 PRO A O 1
ATOM 827 N N . PHE A 1 108 ? 7.859 -25.422 -2.613 1 98.25 108 PHE A N 1
ATOM 828 C CA . PHE A 1 108 ? 8.359 -24.594 -3.703 1 98.25 108 PHE A CA 1
ATOM 829 C C . PHE A 1 108 ? 9.883 -24.625 -3.748 1 98.25 108 PHE A C 1
ATOM 831 O O . PHE A 1 108 ? 10.539 -24.688 -2.707 1 98.25 108 PHE A O 1
ATOM 838 N N . GLU A 1 109 ? 10.43 -24.641 -4.941 1 96.25 109 GLU A N 1
ATOM 839 C CA . GLU A 1 109 ? 11.875 -24.734 -5.113 1 96.25 109 GLU A CA 1
ATOM 840 C C . GLU A 1 109 ? 12.406 -23.641 -6.027 1 96.25 109 GLU A C 1
ATOM 842 O O . GLU A 1 109 ? 11.625 -22.922 -6.668 1 96.25 109 GLU A O 1
ATOM 847 N N . GLY A 1 110 ? 13.695 -23.438 -5.957 1 96.12 110 GLY A N 1
ATOM 848 C CA . GLY A 1 110 ? 14.352 -22.516 -6.871 1 96.12 110 GLY A CA 1
ATOM 849 C C . GLY A 1 110 ? 13.859 -21.078 -6.738 1 96.12 110 GLY A C 1
ATOM 850 O O . GLY A 1 110 ? 13.797 -20.547 -5.633 1 96.12 110 GLY A O 1
ATOM 851 N N . HIS A 1 111 ? 13.562 -20.531 -7.875 1 96.19 111 HIS A N 1
ATOM 852 C CA . HIS A 1 111 ? 13.25 -19.109 -7.914 1 96.19 111 HIS A CA 1
ATOM 853 C C . HIS A 1 111 ? 11.898 -18.828 -7.258 1 96.19 111 HIS A C 1
ATOM 855 O O . HIS A 1 111 ? 11.703 -17.766 -6.656 1 96.19 111 HIS A O 1
ATOM 861 N N . GLU A 1 112 ? 10.977 -19.812 -7.277 1 98.12 112 GLU A N 1
ATOM 862 C CA . GLU A 1 112 ? 9.688 -19.594 -6.625 1 98.12 112 GLU A CA 1
ATOM 863 C C . GLU A 1 112 ? 9.844 -19.531 -5.105 1 98.12 112 GLU A C 1
ATOM 865 O O . GLU A 1 112 ? 9.203 -18.719 -4.445 1 98.12 112 GLU A O 1
ATOM 870 N N . ALA A 1 113 ? 10.688 -20.438 -4.559 1 97.81 113 ALA A N 1
ATOM 871 C CA . ALA A 1 113 ? 10.961 -20.391 -3.123 1 97.81 113 ALA A CA 1
ATOM 872 C C . ALA A 1 113 ? 11.57 -19.047 -2.727 1 97.81 113 ALA A C 1
ATOM 874 O O . ALA A 1 113 ? 11.219 -18.484 -1.686 1 97.81 113 ALA A O 1
ATOM 875 N N . ALA A 1 114 ? 12.453 -18.531 -3.512 1 98.12 114 ALA A N 1
ATOM 876 C CA . ALA A 1 114 ? 13.102 -17.25 -3.254 1 98.12 114 ALA A CA 1
ATOM 877 C C . ALA A 1 114 ? 12.086 -16.109 -3.293 1 98.12 114 ALA A C 1
ATOM 879 O O . ALA A 1 114 ? 12.117 -15.211 -2.447 1 98.12 114 ALA A O 1
ATOM 880 N N . LEU A 1 115 ? 11.164 -16.188 -4.27 1 98.56 115 LEU A N 1
ATOM 881 C CA . LEU A 1 115 ? 10.125 -15.164 -4.41 1 98.56 115 LEU A CA 1
ATOM 882 C C . LEU A 1 115 ? 9.234 -15.133 -3.176 1 98.56 115 LEU A C 1
ATOM 884 O O . LEU A 1 115 ? 8.969 -14.055 -2.625 1 98.56 115 LEU A O 1
ATOM 888 N N . LEU A 1 116 ? 8.781 -16.266 -2.752 1 98.75 116 LEU A N 1
ATOM 889 C CA . LEU A 1 116 ? 7.852 -16.359 -1.626 1 98.75 116 LEU A CA 1
ATOM 890 C C . LEU A 1 116 ? 8.531 -15.93 -0.33 1 98.75 116 LEU A C 1
ATOM 892 O O . LEU A 1 116 ? 7.938 -15.211 0.476 1 98.75 116 LEU A O 1
ATOM 896 N N . ALA A 1 117 ? 9.781 -16.328 -0.159 1 98.5 117 ALA A N 1
ATOM 897 C CA . ALA A 1 117 ? 10.539 -15.914 1.018 1 98.5 117 ALA A CA 1
ATOM 898 C C . ALA A 1 117 ? 10.758 -14.398 1.026 1 98.5 117 ALA A C 1
ATOM 900 O O . ALA A 1 117 ? 10.656 -13.758 2.074 1 98.5 117 ALA A O 1
ATOM 901 N N . TYR A 1 118 ? 11.062 -13.891 -0.119 1 98.81 118 TYR A N 1
ATOM 902 C CA . TYR A 1 118 ? 11.289 -12.453 -0.247 1 98.81 118 TYR A CA 1
ATOM 903 C C . TYR A 1 118 ? 10.023 -11.672 0.065 1 98.81 118 TYR A C 1
ATOM 905 O O . TYR A 1 118 ? 10.07 -10.664 0.772 1 98.81 118 TYR A O 1
ATOM 913 N N . ALA A 1 119 ? 8.875 -12.125 -0.474 1 98.81 119 ALA A N 1
ATOM 914 C CA . ALA A 1 119 ? 7.594 -11.453 -0.233 1 98.81 119 ALA A CA 1
ATOM 915 C C . ALA A 1 119 ? 7.254 -11.445 1.254 1 98.81 119 ALA A C 1
ATOM 917 O O . ALA A 1 119 ? 6.91 -10.398 1.812 1 98.81 119 ALA A O 1
ATOM 918 N N . ARG A 1 120 ? 7.402 -12.578 1.908 1 98.81 120 ARG A N 1
ATOM 919 C CA . ARG A 1 120 ? 7.105 -12.656 3.336 1 98.81 120 ARG A CA 1
ATOM 920 C C . ARG A 1 120 ? 8.047 -11.766 4.141 1 98.81 120 ARG A C 1
ATOM 922 O O . ARG A 1 120 ? 7.613 -11.047 5.047 1 98.81 120 ARG A O 1
ATOM 929 N N . ALA A 1 121 ? 9.344 -11.82 3.844 1 98.88 121 ALA A N 1
ATOM 930 C CA . ALA A 1 121 ? 10.32 -10.992 4.547 1 98.88 121 ALA A CA 1
ATOM 931 C C . ALA A 1 121 ? 10.016 -9.508 4.363 1 98.88 121 ALA A C 1
ATOM 933 O O . ALA A 1 121 ? 10.211 -8.711 5.281 1 98.88 121 ALA A O 1
ATOM 934 N N . THR A 1 122 ? 9.57 -9.141 3.135 1 98.94 122 THR A N 1
ATOM 935 C CA . THR A 1 122 ? 9.195 -7.758 2.863 1 98.94 122 THR A CA 1
ATOM 936 C C . THR A 1 122 ? 8.094 -7.301 3.816 1 98.94 122 THR A C 1
ATOM 938 O O . THR A 1 122 ? 8.195 -6.23 4.422 1 98.94 122 THR A O 1
ATOM 941 N N . LEU A 1 123 ? 7.098 -8.117 4.016 1 98.88 123 LEU A N 1
ATOM 942 C CA . LEU A 1 123 ? 5.941 -7.762 4.828 1 98.88 123 LEU A CA 1
ATOM 943 C C . LEU A 1 123 ? 6.293 -7.766 6.309 1 98.88 123 LEU A C 1
ATOM 945 O O . LEU A 1 123 ? 5.652 -7.082 7.109 1 98.88 123 LEU A O 1
ATOM 949 N N . ARG A 1 124 ? 7.363 -8.453 6.691 1 98.62 124 ARG A N 1
ATOM 950 C CA . ARG A 1 124 ? 7.777 -8.539 8.086 1 98.62 124 ARG A CA 1
ATOM 951 C C . ARG A 1 124 ? 8.891 -7.551 8.398 1 98.62 124 ARG A C 1
ATOM 953 O O . ARG A 1 124 ? 9.328 -7.434 9.539 1 98.62 124 ARG A O 1
ATOM 960 N N . GLY A 1 125 ? 9.383 -6.871 7.395 1 98.44 125 GLY A N 1
ATOM 961 C CA . GLY A 1 125 ? 10.508 -5.969 7.578 1 98.44 125 GLY A CA 1
ATOM 962 C C . GLY A 1 125 ? 11.812 -6.691 7.828 1 98.44 125 GLY A C 1
ATOM 963 O O . GLY A 1 125 ? 12.648 -6.219 8.602 1 98.44 125 GLY A O 1
ATOM 964 N N . GLU A 1 126 ? 11.93 -7.871 7.145 1 98.62 126 GLU A N 1
ATOM 965 C CA . GLU A 1 126 ? 13.055 -8.742 7.477 1 98.62 126 GLU A CA 1
ATOM 966 C C . GLU A 1 126 ? 13.891 -9.047 6.238 1 98.62 126 GLU A C 1
ATOM 968 O O . GLU A 1 126 ? 14.648 -10.023 6.223 1 98.62 126 GLU A O 1
ATOM 973 N N . VAL A 1 127 ? 13.758 -8.273 5.199 1 98.81 127 VAL A N 1
ATOM 974 C CA . VAL A 1 127 ? 14.578 -8.523 4.023 1 98.81 127 VAL A CA 1
ATOM 975 C C . VAL A 1 127 ? 16.047 -8.227 4.348 1 98.81 127 VAL A C 1
ATOM 977 O O . VAL A 1 127 ? 16.375 -7.148 4.859 1 98.81 127 VAL A O 1
ATOM 980 N N . ASP A 1 128 ? 16.859 -9.164 4.191 1 98.5 128 ASP A N 1
ATOM 981 C CA . ASP A 1 128 ? 18.312 -8.969 4.281 1 98.5 128 ASP A CA 1
ATOM 982 C C . ASP A 1 128 ? 18.969 -9.094 2.91 1 98.5 128 ASP A C 1
ATOM 984 O O . ASP A 1 128 ? 18.281 -9.32 1.906 1 98.5 128 ASP A O 1
ATOM 988 N N . ASP A 1 129 ? 20.281 -8.914 2.867 1 98.25 129 ASP A N 1
ATOM 989 C CA . ASP A 1 129 ? 21 -8.906 1.598 1 98.25 129 ASP A CA 1
ATOM 990 C C . ASP A 1 129 ? 20.922 -10.258 0.903 1 98.25 129 ASP A C 1
ATOM 992 O O . ASP A 1 129 ? 20.797 -10.328 -0.322 1 98.25 129 ASP A O 1
ATOM 996 N N . ASP A 1 130 ? 20.938 -11.336 1.676 1 98.06 130 ASP A N 1
ATOM 997 C CA . ASP A 1 130 ? 20.906 -12.672 1.087 1 98.06 130 ASP A CA 1
ATOM 998 C C . ASP A 1 130 ? 19.578 -12.93 0.385 1 98.06 130 ASP A C 1
ATOM 1000 O O . ASP A 1 130 ? 19.547 -13.445 -0.733 1 98.06 130 ASP A O 1
ATOM 1004 N N . ARG A 1 131 ? 18.469 -12.602 1.032 1 97.94 131 ARG A N 1
ATOM 1005 C CA . ARG A 1 131 ? 17.141 -12.773 0.425 1 97.94 131 ARG A CA 1
ATOM 1006 C C . ARG A 1 131 ? 17 -11.906 -0.817 1 97.94 131 ARG A C 1
ATOM 1008 O O . ARG A 1 131 ? 16.438 -12.344 -1.826 1 97.94 131 ARG A O 1
ATOM 1015 N N . HIS A 1 132 ? 17.5 -10.656 -0.671 1 98.62 132 HIS A N 1
ATOM 1016 C CA . HIS A 1 132 ? 17.438 -9.773 -1.832 1 98.62 132 HIS A CA 1
ATOM 1017 C C . HIS A 1 132 ? 18.266 -10.328 -2.988 1 98.62 132 HIS A C 1
ATOM 1019 O O . HIS A 1 132 ? 17.781 -10.391 -4.125 1 98.62 132 HIS A O 1
ATOM 1025 N N . ASP A 1 133 ? 19.453 -10.797 -2.732 1 98.06 133 ASP A N 1
ATOM 1026 C CA . ASP A 1 133 ? 20.359 -11.297 -3.766 1 98.06 133 ASP A CA 1
ATOM 1027 C C . ASP A 1 133 ? 19.781 -12.531 -4.441 1 98.06 133 ASP A C 1
ATOM 1029 O O . ASP A 1 133 ? 19.984 -12.75 -5.637 1 98.06 133 ASP A O 1
ATOM 1033 N N . ALA A 1 134 ? 19.047 -13.344 -3.691 1 98 134 ALA A N 1
ATOM 1034 C CA . ALA A 1 134 ? 18.438 -14.547 -4.254 1 98 134 ALA A CA 1
ATOM 1035 C C . ALA A 1 134 ? 17.422 -14.18 -5.336 1 98 134 ALA A C 1
ATOM 1037 O O . ALA A 1 134 ? 17.359 -14.828 -6.383 1 98 134 ALA A O 1
ATOM 1038 N N . VAL A 1 135 ? 16.641 -13.125 -5.16 1 98.31 135 VAL A N 1
ATOM 1039 C CA . VAL A 1 135 ? 15.633 -12.703 -6.125 1 98.31 135 VAL A CA 1
ATOM 1040 C C . VAL A 1 135 ? 16.281 -11.922 -7.258 1 98.31 135 VAL A C 1
ATOM 1042 O O . VAL A 1 135 ? 16.016 -12.172 -8.43 1 98.31 135 VAL A O 1
ATOM 1045 N N . ALA A 1 136 ? 17.188 -11.008 -6.871 1 97.19 136 ALA A N 1
ATOM 1046 C CA . ALA A 1 136 ? 17.859 -10.188 -7.883 1 97.19 136 ALA A CA 1
ATOM 1047 C C . ALA A 1 136 ? 18.734 -11.047 -8.789 1 97.19 136 ALA A C 1
ATOM 1049 O O . ALA A 1 136 ? 18.891 -10.758 -9.977 1 97.19 136 ALA A O 1
ATOM 1050 N N . GLY A 1 137 ? 19.328 -12.117 -8.219 1 96.19 137 GLY A N 1
ATOM 1051 C CA . GLY A 1 137 ? 20.156 -13.031 -8.977 1 96.19 137 GLY A CA 1
ATOM 1052 C C . GLY A 1 137 ? 19.375 -13.945 -9.891 1 96.19 137 GLY A C 1
ATOM 1053 O O . GLY A 1 137 ? 19.781 -14.227 -11.016 1 96.19 137 GLY A O 1
ATOM 1054 N N . ALA A 1 138 ? 18.266 -14.352 -9.445 1 96.69 138 ALA A N 1
ATOM 1055 C CA . ALA A 1 138 ? 17.406 -15.273 -10.211 1 96.69 138 ALA A CA 1
ATOM 1056 C C . ALA A 1 138 ? 16.656 -14.531 -11.305 1 96.69 138 ALA A C 1
ATOM 1058 O O . ALA A 1 138 ? 16.328 -15.109 -12.344 1 96.69 138 ALA A O 1
ATOM 1059 N N . PHE A 1 139 ? 16.391 -13.242 -11.141 1 96.81 139 PHE A N 1
ATOM 1060 C CA . PHE A 1 139 ? 15.648 -12.406 -12.078 1 96.81 139 PHE A CA 1
ATOM 1061 C C . PHE A 1 139 ? 16.469 -11.172 -12.461 1 96.81 139 PHE A C 1
ATOM 1063 O O . PHE A 1 139 ? 17.406 -11.266 -13.258 1 96.81 139 PHE A O 1
ATOM 1070 N N . ASP A 1 140 ? 16.203 -10.039 -11.891 1 97.81 140 ASP A N 1
ATOM 1071 C CA . ASP A 1 140 ? 16.922 -8.773 -12.031 1 97.81 140 ASP A CA 1
ATOM 1072 C C . ASP A 1 140 ? 16.422 -7.75 -11.008 1 97.81 140 ASP A C 1
ATOM 1074 O O . ASP A 1 140 ? 15.539 -8.039 -10.211 1 97.81 140 ASP A O 1
ATOM 1078 N N . ASP A 1 141 ? 17.047 -6.645 -11.008 1 98.19 141 ASP A N 1
ATOM 1079 C CA . ASP A 1 141 ? 16.703 -5.586 -10.07 1 98.19 141 ASP A CA 1
ATOM 1080 C C . ASP A 1 141 ? 15.273 -5.109 -10.273 1 98.19 141 ASP A C 1
ATOM 1082 O O . ASP A 1 141 ? 14.57 -4.789 -9.312 1 98.19 141 ASP A O 1
ATOM 1086 N N . ALA A 1 142 ? 14.883 -5.023 -11.539 1 98.69 142 ALA A N 1
ATOM 1087 C CA . ALA A 1 142 ? 13.523 -4.578 -11.844 1 98.69 142 ALA A CA 1
ATOM 1088 C C . ALA A 1 142 ? 12.484 -5.508 -11.219 1 98.69 142 ALA A C 1
ATOM 1090 O O . ALA A 1 142 ? 11.484 -5.043 -10.664 1 98.69 142 ALA A O 1
ATOM 1091 N N . THR A 1 143 ? 12.734 -6.793 -11.273 1 98.75 143 THR A N 1
ATOM 1092 C CA . THR A 1 143 ? 11.805 -7.766 -10.711 1 98.75 143 THR A CA 1
ATOM 1093 C C . THR A 1 143 ? 11.82 -7.715 -9.188 1 98.75 143 THR A C 1
ATOM 1095 O O . THR A 1 143 ? 10.781 -7.836 -8.547 1 98.75 143 THR A O 1
ATOM 1098 N N . ALA A 1 144 ? 12.984 -7.492 -8.57 1 98.75 144 ALA A N 1
ATOM 1099 C CA . ALA A 1 144 ? 13.055 -7.332 -7.121 1 98.75 144 ALA A CA 1
ATOM 1100 C C . ALA A 1 144 ? 12.195 -6.156 -6.656 1 98.75 144 ALA A C 1
ATOM 1102 O O . ALA A 1 144 ? 11.438 -6.277 -5.695 1 98.75 144 ALA A O 1
ATOM 1103 N N . VAL A 1 145 ? 12.25 -5.051 -7.371 1 98.88 145 VAL A N 1
ATOM 1104 C CA . VAL A 1 145 ? 11.422 -3.887 -7.086 1 98.88 145 VAL A CA 1
ATOM 1105 C C . VAL A 1 145 ? 9.945 -4.25 -7.254 1 98.88 145 VAL A C 1
ATOM 1107 O O . VAL A 1 145 ? 9.117 -3.926 -6.398 1 98.88 145 VAL A O 1
ATOM 1110 N N . GLY A 1 146 ? 9.695 -4.918 -8.336 1 98.88 146 GLY A N 1
ATOM 1111 C CA . GLY A 1 146 ? 8.328 -5.332 -8.625 1 98.88 146 GLY A CA 1
ATOM 1112 C C . GLY A 1 146 ? 7.742 -6.23 -7.555 1 98.88 146 GLY A C 1
ATOM 1113 O O . GLY A 1 146 ? 6.582 -6.074 -7.172 1 98.88 146 GLY A O 1
ATOM 1114 N N . VAL A 1 147 ? 8.523 -7.156 -7.023 1 98.88 147 VAL A N 1
ATOM 1115 C CA . VAL A 1 147 ? 8.031 -8.117 -6.035 1 98.88 147 VAL A CA 1
ATOM 1116 C C . VAL A 1 147 ? 7.793 -7.406 -4.703 1 98.88 147 VAL A C 1
ATOM 1118 O O . VAL A 1 147 ? 6.793 -7.66 -4.031 1 98.88 147 VAL A O 1
ATOM 1121 N N . ALA A 1 148 ? 8.695 -6.523 -4.301 1 98.94 148 ALA A N 1
ATOM 1122 C CA . ALA A 1 148 ? 8.484 -5.742 -3.086 1 98.94 148 ALA A CA 1
ATOM 1123 C C . ALA A 1 148 ? 7.215 -4.902 -3.186 1 98.94 148 ALA A C 1
ATOM 1125 O O . ALA A 1 148 ? 6.41 -4.871 -2.252 1 98.94 148 ALA A O 1
ATOM 1126 N N . ALA A 1 149 ? 7.055 -4.27 -4.352 1 98.94 149 ALA A N 1
ATOM 1127 C CA . ALA A 1 149 ? 5.875 -3.438 -4.57 1 98.94 149 ALA A CA 1
ATOM 1128 C C . ALA A 1 149 ? 4.605 -4.281 -4.605 1 98.94 149 ALA A C 1
ATOM 1130 O O . ALA A 1 149 ? 3.562 -3.863 -4.094 1 98.94 149 ALA A O 1
ATOM 1131 N N . LEU A 1 150 ? 4.656 -5.438 -5.195 1 98.94 150 LEU A N 1
ATOM 1132 C CA . LEU A 1 150 ? 3.516 -6.344 -5.273 1 98.94 150 LEU A CA 1
ATOM 1133 C C . LEU A 1 150 ? 3.076 -6.785 -3.883 1 98.94 150 LEU A C 1
ATOM 1135 O O . LEU A 1 150 ? 1.895 -6.691 -3.541 1 98.94 150 LEU A O 1
ATOM 1139 N N . ALA A 1 151 ? 4.023 -7.223 -3.068 1 98.94 151 ALA A N 1
ATOM 1140 C CA . ALA A 1 151 ? 3.711 -7.648 -1.706 1 98.94 151 ALA A CA 1
ATOM 1141 C C . ALA A 1 151 ? 3.104 -6.504 -0.899 1 98.94 151 ALA A C 1
ATOM 1143 O O . ALA A 1 151 ? 2.031 -6.656 -0.309 1 98.94 151 ALA A O 1
ATOM 1144 N N . GLU A 1 152 ? 3.74 -5.379 -0.975 1 98.94 152 GLU A N 1
ATOM 1145 C CA . GLU A 1 152 ? 3.293 -4.242 -0.172 1 98.94 152 GLU A CA 1
ATOM 1146 C C . GLU A 1 152 ? 1.985 -3.668 -0.71 1 98.94 152 GLU A C 1
ATOM 1148 O O . GLU A 1 152 ? 1.144 -3.201 0.059 1 98.94 152 GLU A O 1
ATOM 1153 N N . GLY A 1 153 ? 1.822 -3.646 -2.047 1 98.94 153 GLY A N 1
ATOM 1154 C CA . GLY A 1 153 ? 0.584 -3.166 -2.641 1 98.94 153 GLY A CA 1
ATOM 1155 C C . GLY A 1 153 ? -0.628 -3.984 -2.234 1 98.94 153 GLY A C 1
ATOM 1156 O O . GLY A 1 153 ? -1.669 -3.426 -1.882 1 98.94 153 GLY A O 1
ATOM 1157 N N . TYR A 1 154 ? -0.513 -5.258 -2.236 1 98.94 154 TYR A N 1
ATOM 1158 C CA . TYR A 1 154 ? -1.64 -6.113 -1.873 1 98.94 154 TYR A CA 1
ATOM 1159 C C . TYR A 1 154 ? -1.849 -6.129 -0.364 1 98.94 154 TYR A C 1
ATOM 1161 O O . TYR A 1 154 ? -2.977 -6.277 0.112 1 98.94 154 TYR A O 1
ATOM 1169 N N . ALA A 1 155 ? -0.766 -5.965 0.398 1 98.94 155 ALA A N 1
ATOM 1170 C CA . ALA A 1 155 ? -0.947 -5.77 1.834 1 98.94 155 ALA A CA 1
ATOM 1171 C C . ALA A 1 155 ? -1.729 -4.488 2.117 1 98.94 155 ALA A C 1
ATOM 1173 O O . ALA A 1 155 ? -2.613 -4.473 2.979 1 98.94 155 ALA A O 1
ATOM 1174 N N . ALA A 1 156 ? -1.385 -3.463 1.388 1 98.94 156 ALA A N 1
ATOM 1175 C CA . ALA A 1 156 ? -2.094 -2.195 1.544 1 98.94 156 ALA A CA 1
ATOM 1176 C C . ALA A 1 156 ? -3.572 -2.35 1.196 1 98.94 156 ALA A C 1
ATOM 1178 O O . ALA A 1 156 ? -4.441 -1.866 1.926 1 98.94 156 ALA A O 1
ATOM 1179 N N . LEU A 1 157 ? -3.838 -2.988 0.073 1 98.94 157 LEU A N 1
ATOM 1180 C CA . LEU A 1 157 ? -5.223 -3.25 -0.301 1 98.94 157 LEU A CA 1
ATOM 1181 C C . LEU A 1 157 ? -5.941 -4.031 0.793 1 98.94 157 LEU A C 1
ATOM 1183 O O . LEU A 1 157 ? -7.074 -3.707 1.151 1 98.94 157 LEU A O 1
ATOM 1187 N N . GLY A 1 158 ? -5.316 -5.031 1.354 1 98.88 158 GLY A N 1
ATOM 1188 C CA . GLY A 1 158 ? -5.891 -5.793 2.453 1 98.88 158 GLY A CA 1
ATOM 1189 C C . GLY A 1 158 ? -6.207 -4.941 3.666 1 98.88 158 GLY A C 1
ATOM 1190 O O . GLY A 1 158 ? -7.246 -5.121 4.305 1 98.88 158 GLY A O 1
ATOM 1191 N N . GLY A 1 159 ? -5.285 -4.035 4.004 1 98.94 159 GLY A N 1
ATOM 1192 C CA . GLY A 1 159 ? -5.527 -3.129 5.117 1 98.94 159 GLY A CA 1
ATOM 1193 C C . GLY A 1 159 ? -6.746 -2.25 4.918 1 98.94 159 GLY A C 1
ATOM 1194 O O . GLY A 1 159 ? -7.496 -2 5.863 1 98.94 159 GLY A O 1
ATOM 1195 N N . VAL A 1 160 ? -6.918 -1.723 3.688 1 98.94 160 VAL A N 1
ATOM 1196 C CA . VAL A 1 160 ? -8.086 -0.903 3.383 1 98.94 160 VAL A CA 1
ATOM 1197 C C . VAL A 1 160 ? -9.352 -1.748 3.494 1 98.94 160 VAL A C 1
ATOM 1199 O O . VAL A 1 160 ? -10.352 -1.308 4.066 1 98.94 160 VAL A O 1
ATOM 1202 N N . ILE A 1 161 ? -9.258 -2.959 2.963 1 98.94 161 ILE A N 1
ATOM 1203 C CA . ILE A 1 161 ? -10.383 -3.891 3.025 1 98.94 161 ILE A CA 1
ATOM 1204 C C . ILE A 1 161 ? -10.781 -4.125 4.48 1 98.94 161 ILE A C 1
ATOM 1206 O O . ILE A 1 161 ? -11.961 -4.07 4.824 1 98.94 161 ILE A O 1
ATOM 1210 N N . ASP A 1 162 ? -9.844 -4.332 5.348 1 98.88 162 ASP A N 1
ATOM 1211 C CA . ASP A 1 162 ? -10.102 -4.57 6.762 1 98.88 162 ASP A CA 1
ATOM 1212 C C . ASP A 1 162 ? -10.688 -3.33 7.434 1 98.88 162 ASP A C 1
ATOM 1214 O O . ASP A 1 162 ? -11.625 -3.43 8.227 1 98.88 162 ASP A O 1
ATOM 1218 N N . ALA A 1 163 ? -10.109 -2.189 7.133 1 98.88 163 ALA A N 1
ATOM 1219 C CA . ALA A 1 163 ? -10.57 -0.945 7.742 1 98.88 163 ALA A CA 1
ATOM 1220 C C . ALA A 1 163 ? -12.031 -0.672 7.41 1 98.88 163 ALA A C 1
ATOM 1222 O O . ALA A 1 163 ? -12.781 -0.158 8.242 1 98.88 163 ALA A O 1
ATOM 1223 N N . LEU A 1 164 ? -12.438 -1.051 6.195 1 98.94 164 LEU A N 1
ATOM 1224 C CA . LEU A 1 164 ? -13.789 -0.759 5.727 1 98.94 164 LEU A CA 1
ATOM 1225 C C . LEU A 1 164 ? -14.727 -1.938 5.984 1 98.94 164 LEU A C 1
ATOM 1227 O O . LEU A 1 164 ? -15.922 -1.854 5.715 1 98.94 164 LEU A O 1
ATOM 1231 N N . ASP A 1 165 ? -14.133 -3.023 6.5 1 98.81 165 ASP A N 1
ATOM 1232 C CA . ASP A 1 165 ? -14.891 -4.223 6.828 1 98.81 165 ASP A CA 1
ATOM 1233 C C . ASP A 1 165 ? -15.664 -4.738 5.613 1 98.81 165 ASP A C 1
ATOM 1235 O O . ASP A 1 165 ? -16.875 -4.969 5.684 1 98.81 165 ASP A O 1
ATOM 1239 N N . VAL A 1 166 ? -14.977 -4.84 4.504 1 98.88 166 VAL A N 1
ATOM 1240 C CA . VAL A 1 166 ? -15.57 -5.277 3.242 1 98.88 166 VAL A CA 1
ATOM 1241 C C . VAL A 1 166 ? -15.922 -6.762 3.326 1 98.88 166 VAL A C 1
ATOM 1243 O O . VAL A 1 166 ? -15.102 -7.578 3.748 1 98.88 166 VAL A O 1
ATOM 1246 N N . GLU A 1 167 ? -17.109 -7.145 2.895 1 98.44 167 GLU A N 1
ATOM 1247 C CA . GLU A 1 167 ? -17.594 -8.523 2.926 1 98.44 167 GLU A CA 1
ATOM 1248 C C . GLU A 1 167 ? -17.391 -9.211 1.581 1 98.44 167 GLU A C 1
ATOM 1250 O O . GLU A 1 167 ? -17.266 -8.547 0.549 1 98.44 167 GLU A O 1
ATOM 1255 N N . LEU A 1 168 ? -17.297 -10.523 1.646 1 98.5 168 LEU A N 1
ATOM 1256 C CA . LEU A 1 168 ? -17.328 -11.297 0.407 1 98.5 168 LEU A CA 1
ATOM 1257 C C . LEU A 1 168 ? -18.594 -11 -0.387 1 98.5 168 LEU A C 1
ATOM 1259 O O . LEU A 1 168 ? -19.562 -10.445 0.153 1 98.5 168 LEU A O 1
ATOM 1263 N N . GLU A 1 169 ? -18.562 -11.289 -1.692 1 98.12 169 GLU A N 1
ATOM 1264 C CA . GLU A 1 169 ? -19.734 -11.094 -2.545 1 98.12 169 GLU A CA 1
ATOM 1265 C C . GLU A 1 169 ? -20.922 -11.93 -2.068 1 98.12 169 GLU A C 1
ATOM 1267 O O . GLU A 1 169 ? -20.734 -12.977 -1.44 1 98.12 169 GLU A O 1
ATOM 1272 N N . ASP A 1 170 ? -22.141 -11.438 -2.365 1 96 170 ASP A N 1
ATOM 1273 C CA . ASP A 1 170 ? -23.375 -12.086 -1.92 1 96 170 ASP A CA 1
ATOM 1274 C C . ASP A 1 170 ? -23.359 -13.57 -2.285 1 96 170 ASP A C 1
ATOM 1276 O O . ASP A 1 170 ? -23.062 -13.93 -3.424 1 96 170 ASP A O 1
ATOM 1280 N N . GLY A 1 171 ? -23.641 -14.344 -1.286 1 96.69 171 GLY A N 1
ATOM 1281 C CA . GLY A 1 171 ? -23.781 -15.773 -1.508 1 96.69 171 GLY A CA 1
ATOM 1282 C C . GLY A 1 171 ? -22.469 -16.531 -1.422 1 96.69 171 GLY A C 1
ATOM 1283 O O . GLY A 1 171 ? -22.453 -17.75 -1.521 1 96.69 171 GLY A O 1
ATOM 1284 N N . GLU A 1 172 ? -21.406 -15.797 -1.251 1 96.81 172 GLU A N 1
ATOM 1285 C CA . GLU A 1 172 ? -20.109 -16.469 -1.171 1 96.81 172 GLU A CA 1
ATOM 1286 C C . GLU A 1 172 ? -19.688 -16.656 0.28 1 96.81 172 GLU A C 1
ATOM 1288 O O . GLU A 1 172 ? -19.984 -15.836 1.142 1 96.81 172 GLU A O 1
ATOM 1293 N N . ALA A 1 173 ? -19 -17.781 0.501 1 97.12 173 ALA A N 1
ATOM 1294 C CA . ALA A 1 173 ? -18.375 -18.078 1.79 1 97.12 173 ALA A CA 1
ATOM 1295 C C . ALA A 1 173 ? -16.859 -18.188 1.654 1 97.12 173 ALA A C 1
ATOM 1297 O O . ALA A 1 173 ? -16.359 -18.594 0.608 1 97.12 173 ALA A O 1
ATOM 1298 N N . PHE A 1 174 ? -16.203 -17.781 2.697 1 98.06 174 PHE A N 1
ATOM 1299 C CA . PHE A 1 174 ? -14.75 -17.859 2.701 1 98.06 174 PHE A CA 1
ATOM 1300 C C . PHE A 1 174 ? -14.281 -19.266 2.342 1 98.06 174 PHE A C 1
ATOM 1302 O O . PHE A 1 174 ? -14.727 -20.25 2.947 1 98.06 174 PHE A O 1
ATOM 1309 N N . VAL A 1 175 ? -13.422 -19.359 1.372 1 97.69 175 VAL A N 1
ATOM 1310 C CA . VAL A 1 175 ? -12.969 -20.625 0.809 1 97.69 175 VAL A CA 1
ATOM 1311 C C . VAL A 1 175 ? -12.094 -21.359 1.823 1 97.69 175 VAL A C 1
ATOM 1313 O O . VAL A 1 175 ? -11.859 -22.562 1.693 1 97.69 175 VAL A O 1
ATOM 1316 N N . GLY A 1 176 ? -11.688 -20.672 2.908 1 97.62 176 GLY A N 1
ATOM 1317 C CA . GLY A 1 176 ? -10.789 -21.234 3.9 1 97.62 176 GLY A CA 1
ATOM 1318 C C . GLY A 1 176 ? -9.32 -21.078 3.539 1 97.62 176 GLY A C 1
ATOM 1319 O O . GLY A 1 176 ? -8.984 -20.875 2.371 1 97.62 176 GLY A O 1
ATOM 1320 N N . TRP A 1 177 ? -8.469 -21.172 4.512 1 97.81 177 TRP A N 1
ATOM 1321 C CA . TRP A 1 177 ? -7.027 -21.078 4.293 1 97.81 177 TRP A CA 1
ATOM 1322 C C . TRP A 1 177 ? -6.477 -22.359 3.688 1 97.81 177 TRP A C 1
ATOM 1324 O O . TRP A 1 177 ? -5.383 -22.359 3.111 1 97.81 177 TRP A O 1
ATOM 1334 N N . ASP A 1 178 ? -7.219 -23.422 3.885 1 97.31 178 ASP A N 1
ATOM 1335 C CA . ASP A 1 178 ? -6.992 -24.672 3.178 1 97.31 178 ASP A CA 1
ATOM 1336 C C . ASP A 1 178 ? -8.156 -24.984 2.236 1 97.31 178 ASP A C 1
ATOM 1338 O O . ASP A 1 178 ? -9.156 -25.578 2.65 1 97.31 178 ASP A O 1
ATOM 1342 N N . PRO A 1 179 ? -7.992 -24.609 0.982 1 91.06 179 PRO A N 1
ATOM 1343 C CA . PRO A 1 179 ? -9.148 -24.688 0.084 1 91.06 179 PRO A CA 1
ATOM 1344 C C . PRO A 1 179 ? -9.422 -26.109 -0.388 1 91.06 179 PRO A C 1
ATOM 1346 O O . PRO A 1 179 ? -10.367 -26.344 -1.15 1 91.06 179 PRO A O 1
ATOM 1349 N N . ARG A 1 180 ? -8.664 -27.141 0.013 1 89.06 180 ARG A N 1
ATOM 1350 C CA . ARG A 1 180 ? -8.953 -28.531 -0.307 1 89.06 180 ARG A CA 1
ATOM 1351 C C . ARG A 1 180 ? -10.094 -29.062 0.555 1 89.06 180 ARG A C 1
ATOM 1353 O O . ARG A 1 180 ? -10.664 -30.125 0.255 1 89.06 180 ARG A O 1
ATOM 1360 N N . GLU A 1 181 ? -10.398 -28.312 1.565 1 79.94 181 GLU A N 1
ATOM 1361 C CA . GLU A 1 181 ? -11.422 -28.766 2.51 1 79.94 181 GLU A CA 1
ATOM 1362 C C . GLU A 1 181 ? -12.805 -28.25 2.111 1 79.94 181 GLU A C 1
ATOM 1364 O O . GLU A 1 181 ? -12.922 -27.203 1.479 1 79.94 181 GLU A O 1
ATOM 1369 N N . MET B 1 1 ? 24.484 0.48 1.863 1 84.5 1 MET B N 1
ATOM 1370 C CA . MET B 1 1 ? 24.047 0.831 0.513 1 84.5 1 MET B CA 1
ATOM 1371 C C . MET B 1 1 ? 22.719 0.172 0.18 1 84.5 1 MET B C 1
ATOM 1373 O O . MET B 1 1 ? 22.422 -0.926 0.656 1 84.5 1 MET B O 1
ATOM 1377 N N . ALA B 1 2 ? 21.844 0.934 -0.677 1 97.25 2 ALA B N 1
ATOM 1378 C CA . ALA B 1 2 ? 20.562 0.368 -1.09 1 97.25 2 ALA B CA 1
ATOM 1379 C C . ALA B 1 2 ? 20.75 -0.962 -1.812 1 97.25 2 ALA B C 1
ATOM 1381 O O . ALA B 1 2 ? 21.844 -1.239 -2.334 1 97.25 2 ALA B O 1
ATOM 1382 N N . ARG B 1 3 ? 19.781 -1.746 -1.844 1 98.75 3 ARG B N 1
ATOM 1383 C CA . ARG B 1 3 ? 19.875 -3.102 -2.375 1 98.75 3 ARG B CA 1
ATOM 1384 C C . ARG B 1 3 ? 19.719 -3.107 -3.893 1 98.75 3 ARG B C 1
ATOM 1386 O O . ARG B 1 3 ? 19.875 -4.148 -4.535 1 98.75 3 ARG B O 1
ATOM 1393 N N . VAL B 1 4 ? 19.297 -1.98 -4.496 1 98.75 4 VAL B N 1
ATOM 1394 C CA . VAL B 1 4 ? 19.312 -1.725 -5.934 1 98.75 4 VAL B CA 1
ATOM 1395 C C . VAL B 1 4 ? 20.016 -0.406 -6.223 1 98.75 4 VAL B C 1
ATOM 1397 O O . VAL B 1 4 ? 20.062 0.485 -5.367 1 98.75 4 VAL B O 1
ATOM 1400 N N . PRO B 1 5 ? 20.625 -0.276 -7.422 1 98.38 5 PRO B N 1
ATOM 1401 C CA . PRO B 1 5 ? 21.234 1.019 -7.719 1 98.38 5 PRO B CA 1
ATOM 1402 C C . PRO B 1 5 ? 20.219 2.15 -7.816 1 98.38 5 PRO B C 1
ATOM 1404 O O . PRO B 1 5 ? 19.062 1.91 -8.141 1 98.38 5 PRO B O 1
ATOM 1407 N N . TYR B 1 6 ? 20.641 3.361 -7.438 1 98.56 6 TYR B N 1
ATOM 1408 C CA . TYR B 1 6 ? 19.828 4.539 -7.699 1 98.56 6 TYR B CA 1
ATOM 1409 C C . TYR B 1 6 ? 19.906 4.945 -9.164 1 98.56 6 TYR B C 1
ATOM 1411 O O . TYR B 1 6 ? 20.969 5.352 -9.648 1 98.56 6 TYR B O 1
ATOM 1419 N N . THR B 1 7 ? 18.797 4.895 -9.883 1 98.69 7 THR B N 1
ATOM 1420 C CA . THR B 1 7 ? 18.766 5.168 -11.312 1 98.69 7 THR B CA 1
ATOM 1421 C C . THR B 1 7 ? 18.938 6.66 -11.586 1 98.69 7 THR B C 1
ATOM 1423 O O . THR B 1 7 ? 18.469 7.496 -10.805 1 98.69 7 THR B O 1
ATOM 1426 N N . ALA B 1 8 ? 19.625 6.965 -12.633 1 98.12 8 ALA B N 1
ATOM 1427 C CA . ALA B 1 8 ? 19.734 8.305 -13.203 1 98.12 8 ALA B CA 1
ATOM 1428 C C . ALA B 1 8 ? 18.703 8.492 -14.328 1 98.12 8 ALA B C 1
ATOM 1430 O O . ALA B 1 8 ? 18.109 7.523 -14.805 1 98.12 8 ALA B O 1
ATOM 1431 N N . PRO B 1 9 ? 18.453 9.781 -14.656 1 97.75 9 PRO B N 1
ATOM 1432 C CA . PRO B 1 9 ? 17.5 10.023 -15.734 1 97.75 9 PRO B CA 1
ATOM 1433 C C . PRO B 1 9 ? 17.828 9.234 -17 1 97.75 9 PRO B C 1
ATOM 1435 O O . PRO B 1 9 ? 16.906 8.75 -17.688 1 97.75 9 PRO B O 1
ATOM 1438 N N . ASP B 1 10 ? 19.047 8.945 -17.297 1 97.5 10 ASP B N 1
ATOM 1439 C CA . ASP B 1 10 ? 19.453 8.258 -18.516 1 97.5 10 ASP B CA 1
ATOM 1440 C C . ASP B 1 10 ? 19.25 6.75 -18.391 1 97.5 10 ASP B C 1
ATOM 1442 O O . ASP B 1 10 ? 19.312 6.027 -19.375 1 97.5 10 ASP B O 1
ATOM 1446 N N . ASP B 1 11 ? 18.953 6.23 -17.172 1 97.25 11 ASP B N 1
ATOM 1447 C CA . ASP B 1 11 ? 18.766 4.805 -16.922 1 97.25 11 ASP B CA 1
ATOM 1448 C C . ASP B 1 11 ? 17.312 4.398 -17.156 1 97.25 11 ASP B C 1
ATOM 1450 O O . ASP B 1 11 ? 16.984 3.211 -17.156 1 97.25 11 ASP B O 1
ATOM 1454 N N . VAL B 1 12 ? 16.406 5.41 -17.297 1 97.94 12 VAL B N 1
ATOM 1455 C CA . VAL B 1 12 ? 14.984 5.121 -17.453 1 97.94 12 VAL B CA 1
ATOM 1456 C C . VAL B 1 12 ? 14.492 5.695 -18.781 1 97.94 12 VAL B C 1
ATOM 1458 O O . VAL B 1 12 ? 15.086 6.629 -19.328 1 97.94 12 VAL B O 1
ATOM 1461 N N . PRO B 1 13 ? 13.43 5.09 -19.391 1 97.5 13 PRO B N 1
ATOM 1462 C CA . PRO B 1 13 ? 12.844 5.684 -20.594 1 97.5 13 PRO B CA 1
ATOM 1463 C C . PRO B 1 13 ? 12.516 7.164 -20.422 1 97.5 13 PRO B C 1
ATOM 1465 O O . PRO B 1 13 ? 12.125 7.59 -19.328 1 97.5 13 PRO B O 1
ATOM 1468 N N . ALA B 1 14 ? 12.617 7.875 -21.469 1 97.88 14 ALA B N 1
ATOM 1469 C CA . ALA B 1 14 ? 12.469 9.328 -21.438 1 97.88 14 ALA B CA 1
ATOM 1470 C C . ALA B 1 14 ? 11.133 9.734 -20.812 1 97.88 14 ALA B C 1
ATOM 1472 O O . ALA B 1 14 ? 11.07 10.711 -20.062 1 97.88 14 ALA B O 1
ATOM 1473 N N . GLU B 1 15 ? 10.125 9.023 -21.094 1 97.56 15 GLU B N 1
ATOM 1474 C CA . GLU B 1 15 ? 8.789 9.367 -20.641 1 97.56 15 GLU B CA 1
ATOM 1475 C C . GLU B 1 15 ? 8.648 9.156 -19.125 1 97.56 15 GLU B C 1
ATOM 1477 O O . GLU B 1 15 ? 7.676 9.617 -18.516 1 97.56 15 GLU B O 1
ATOM 1482 N N . HIS B 1 16 ? 9.656 8.508 -18.438 1 98.06 16 HIS B N 1
ATOM 1483 C CA . HIS B 1 16 ? 9.57 8.211 -17.016 1 98.06 16 HIS B CA 1
ATOM 1484 C C . HIS B 1 16 ? 10.562 9.047 -16.219 1 98.06 16 HIS B C 1
ATOM 1486 O O . HIS B 1 16 ? 10.641 8.922 -14.992 1 98.06 16 HIS B O 1
ATOM 1492 N N . ARG B 1 17 ? 11.32 9.93 -16.875 1 98.19 17 ARG B N 1
ATOM 1493 C CA . ARG B 1 17 ? 12.391 10.664 -16.203 1 98.19 17 ARG B CA 1
ATOM 1494 C C . ARG B 1 17 ? 11.844 11.555 -15.094 1 98.19 17 ARG B C 1
ATOM 1496 O O . ARG B 1 17 ? 12.445 11.664 -14.023 1 98.19 17 ARG B O 1
ATOM 1503 N N . ASP B 1 18 ? 10.648 12.117 -15.336 1 97.81 18 ASP B N 1
ATOM 1504 C CA . ASP B 1 18 ? 10.078 13.039 -14.359 1 97.81 18 ASP B CA 1
ATOM 1505 C C . ASP B 1 18 ? 9.633 12.305 -13.102 1 97.81 18 ASP B C 1
ATOM 1507 O O . ASP B 1 18 ? 9.453 12.922 -12.047 1 97.81 18 ASP B O 1
ATOM 1511 N N . LEU B 1 19 ? 9.453 10.992 -13.18 1 98.25 19 LEU B N 1
ATOM 1512 C CA . LEU B 1 19 ? 8.992 10.211 -12.039 1 98.25 19 LEU B CA 1
ATOM 1513 C C . LEU B 1 19 ? 10.055 10.164 -10.945 1 98.25 19 LEU B C 1
ATOM 1515 O O . LEU B 1 19 ? 9.758 9.852 -9.797 1 98.25 19 LEU B O 1
ATOM 1519 N N . LEU B 1 20 ? 11.328 10.422 -11.32 1 98.69 20 LEU B N 1
ATOM 1520 C CA . LEU B 1 20 ? 12.43 10.344 -10.367 1 98.69 20 LEU B CA 1
ATOM 1521 C C . LEU B 1 20 ? 12.477 11.602 -9.492 1 98.69 20 LEU B C 1
ATOM 1523 O O . LEU B 1 20 ? 13.172 11.633 -8.477 1 98.69 20 LEU B O 1
ATOM 1527 N N . VAL B 1 21 ? 11.656 12.594 -9.891 1 98.06 21 VAL B N 1
ATOM 1528 C CA . VAL B 1 21 ? 11.719 13.914 -9.273 1 98.06 21 VAL B CA 1
ATOM 1529 C C . VAL B 1 21 ? 10.5 14.125 -8.367 1 98.06 21 VAL B C 1
ATOM 1531 O O . VAL B 1 21 ? 9.367 13.867 -8.773 1 98.06 21 VAL B O 1
ATOM 1534 N N . SER B 1 22 ? 10.742 14.523 -7.168 1 96.12 22 SER B N 1
ATOM 1535 C CA . SER B 1 22 ? 9.656 14.859 -6.254 1 96.12 22 SER B CA 1
ATOM 1536 C C . SER B 1 22 ? 8.922 16.125 -6.703 1 96.12 22 SER B C 1
ATOM 1538 O O . SER B 1 22 ? 9.547 17.172 -6.91 1 96.12 22 SER B O 1
ATOM 1540 N N . ALA B 1 23 ? 7.645 16 -6.75 1 90.44 23 ALA B N 1
ATOM 1541 C CA . ALA B 1 23 ? 6.836 17.172 -7.098 1 90.44 23 ALA B CA 1
ATOM 1542 C C . ALA B 1 23 ? 6.855 18.203 -5.977 1 90.44 23 ALA B C 1
ATOM 1544 O O . ALA B 1 23 ? 6.637 19.391 -6.215 1 90.44 23 ALA B O 1
ATOM 1545 N N . LEU B 1 24 ? 7.188 17.781 -4.777 1 89.06 24 LEU B N 1
ATOM 1546 C CA . LEU B 1 24 ? 7.133 18.656 -3.611 1 89.06 24 LEU B CA 1
ATOM 1547 C C . LEU B 1 24 ? 8.477 19.328 -3.363 1 89.06 24 LEU B C 1
ATOM 1549 O O . LEU B 1 24 ? 8.539 20.438 -2.834 1 89.06 24 LEU B O 1
ATOM 1553 N N . GLN B 1 25 ? 9.516 18.688 -3.824 1 91.38 25 GLN B N 1
ATOM 1554 C CA . GLN B 1 25 ? 10.844 19.172 -3.482 1 91.38 25 GLN B CA 1
ATOM 1555 C C . GLN B 1 25 ? 11.609 19.594 -4.734 1 91.38 25 GLN B C 1
ATOM 1557 O O . GLN B 1 25 ? 12.703 20.156 -4.637 1 91.38 25 GLN B O 1
ATOM 1562 N N . ASP B 1 26 ? 11.125 19.297 -5.91 1 94.62 26 ASP B N 1
ATOM 1563 C CA . ASP B 1 26 ? 11.695 19.656 -7.203 1 94.62 26 ASP B CA 1
ATOM 1564 C C . ASP B 1 26 ? 13.125 19.141 -7.328 1 94.62 26 ASP B C 1
ATOM 1566 O O . ASP B 1 26 ? 14.023 19.875 -7.73 1 94.62 26 ASP B O 1
ATOM 1570 N N . ARG B 1 27 ? 13.336 17.922 -6.895 1 95.81 27 ARG B N 1
ATOM 1571 C CA . ARG B 1 27 ? 14.609 17.219 -7.031 1 95.81 27 ARG B CA 1
ATOM 1572 C C . ARG B 1 27 ? 14.406 15.711 -7.055 1 95.81 27 ARG B C 1
ATOM 1574 O O . ARG B 1 27 ? 13.391 15.203 -6.57 1 95.81 27 ARG B O 1
ATOM 1581 N N . PRO B 1 28 ? 15.383 14.961 -7.629 1 97.75 28 PRO B N 1
ATOM 1582 C CA . PRO B 1 28 ? 15.305 13.508 -7.52 1 97.75 28 PRO B CA 1
ATOM 1583 C C . PRO B 1 28 ? 15.438 13.016 -6.082 1 97.75 28 PRO B C 1
ATOM 1585 O O . PRO B 1 28 ? 16.203 13.578 -5.301 1 97.75 28 PRO B O 1
ATOM 1588 N N . LEU B 1 29 ? 14.695 12.039 -5.75 1 98.56 29 LEU B N 1
ATOM 1589 C CA . LEU B 1 29 ? 14.781 11.422 -4.434 1 98.56 29 LEU B CA 1
ATOM 1590 C C . LEU B 1 29 ? 15.211 9.961 -4.555 1 98.56 29 LEU B C 1
ATOM 1592 O O . LEU B 1 29 ? 14.82 9.273 -5.5 1 98.56 29 LEU B O 1
ATOM 1596 N N . ASN B 1 30 ? 15.953 9.5 -3.611 1 98.81 30 ASN B N 1
ATOM 1597 C CA . ASN B 1 30 ? 16.484 8.141 -3.611 1 98.81 30 ASN B CA 1
ATOM 1598 C C . ASN B 1 30 ? 15.359 7.109 -3.697 1 98.81 30 ASN B C 1
ATOM 1600 O O . ASN B 1 30 ? 15.516 6.07 -4.34 1 98.81 30 ASN B O 1
ATOM 1604 N N . VAL B 1 31 ? 14.188 7.387 -3.055 1 98.81 31 VAL B N 1
ATOM 1605 C CA . VAL B 1 31 ? 13.086 6.438 -3.09 1 98.81 31 VAL B CA 1
ATOM 1606 C C . VAL B 1 31 ? 12.617 6.234 -4.531 1 98.81 31 VAL B C 1
ATOM 1608 O O . VAL B 1 31 ? 12.422 5.102 -4.977 1 98.81 31 VAL B O 1
ATOM 1611 N N . TYR B 1 32 ? 12.523 7.273 -5.277 1 98.88 32 TYR B N 1
ATOM 1612 C CA . TYR B 1 32 ? 12.039 7.168 -6.652 1 98.88 32 TYR B CA 1
ATOM 1613 C C . TYR B 1 32 ? 13.125 6.621 -7.57 1 98.88 32 TYR B C 1
ATOM 1615 O O . TYR B 1 32 ? 12.836 5.891 -8.523 1 98.88 32 TYR B O 1
ATOM 1623 N N . ARG B 1 33 ? 14.352 6.977 -7.219 1 98.88 33 ARG B N 1
ATOM 1624 C CA . ARG B 1 33 ? 15.461 6.461 -8.008 1 98.88 33 ARG B CA 1
ATOM 1625 C C . ARG B 1 33 ? 15.656 4.965 -7.777 1 98.88 33 ARG B C 1
ATOM 1627 O O . ARG B 1 33 ? 16.047 4.234 -8.688 1 98.88 33 ARG B O 1
ATOM 1634 N N . ALA B 1 34 ? 15.398 4.477 -6.551 1 98.94 34 ALA B N 1
ATOM 1635 C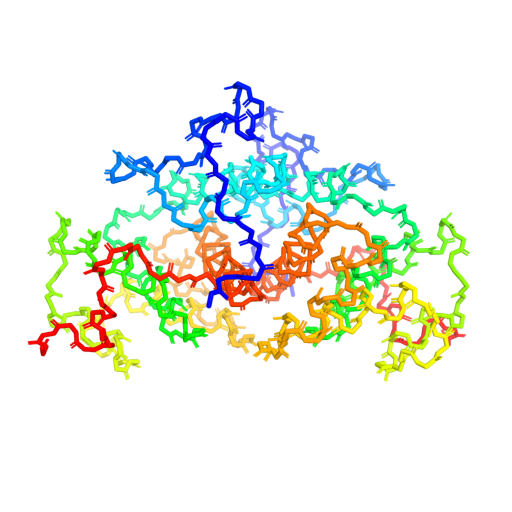 CA . ALA B 1 34 ? 15.422 3.039 -6.285 1 98.94 34 ALA B CA 1
ATOM 1636 C C . ALA B 1 34 ? 14.281 2.33 -7.008 1 98.94 34 ALA B C 1
ATOM 1638 O O . ALA B 1 34 ? 14.5 1.337 -7.707 1 98.94 34 ALA B O 1
ATOM 1639 N N . LEU B 1 35 ? 13.07 2.918 -6.895 1 98.88 35 LEU B N 1
ATOM 1640 C CA . LEU B 1 35 ? 11.898 2.34 -7.547 1 98.88 35 LEU B CA 1
ATOM 1641 C C . LEU B 1 35 ? 11.992 2.488 -9.062 1 98.88 35 LEU B C 1
ATOM 1643 O O . LEU B 1 35 ? 11.352 1.74 -9.805 1 98.88 35 LEU B O 1
ATOM 1647 N N . GLY B 1 36 ? 12.867 3.393 -9.508 1 98.81 36 GLY B N 1
ATOM 1648 C CA . GLY B 1 36 ? 13.086 3.646 -10.922 1 98.81 36 GLY B CA 1
ATOM 1649 C C . GLY B 1 36 ? 13.703 2.471 -11.656 1 98.81 36 GLY B C 1
ATOM 1650 O O . GLY B 1 36 ? 13.719 2.436 -12.883 1 98.81 36 GLY B O 1
ATOM 1651 N N . ASN B 1 37 ? 14.25 1.486 -10.945 1 98.81 37 ASN B N 1
ATOM 1652 C CA . ASN B 1 37 ? 14.703 0.255 -11.578 1 98.81 37 ASN B CA 1
ATOM 1653 C C . ASN B 1 37 ? 13.555 -0.485 -12.258 1 98.81 37 ASN B C 1
ATOM 1655 O O . ASN B 1 37 ? 13.789 -1.334 -13.125 1 98.81 37 ASN B O 1
ATOM 1659 N N . ASN B 1 38 ? 12.328 -0.26 -11.906 1 98.88 38 ASN B N 1
ATOM 1660 C CA . ASN B 1 38 ? 11.102 -0.661 -12.578 1 98.88 38 ASN B CA 1
ATOM 1661 C C . ASN B 1 38 ? 10.188 0.534 -12.836 1 98.88 38 ASN B C 1
ATOM 1663 O O . ASN B 1 38 ? 9.234 0.764 -12.086 1 98.88 38 ASN B O 1
ATOM 1667 N N . PRO B 1 39 ? 10.453 1.225 -13.891 1 98.69 39 PRO B N 1
ATOM 1668 C CA . PRO B 1 39 ? 9.789 2.516 -14.102 1 98.69 39 PRO B CA 1
ATOM 1669 C C . PRO B 1 39 ? 8.273 2.387 -14.258 1 98.69 39 PRO B C 1
ATOM 1671 O O . PRO B 1 39 ? 7.535 3.293 -13.867 1 98.69 39 PRO B O 1
ATOM 1674 N N . ALA B 1 40 ? 7.789 1.305 -14.828 1 98.69 40 ALA B N 1
ATOM 1675 C CA . ALA B 1 40 ? 6.352 1.12 -14.992 1 98.69 40 ALA B CA 1
ATOM 1676 C C . ALA B 1 40 ? 5.66 0.975 -13.633 1 98.69 40 ALA B C 1
ATOM 1678 O O . ALA B 1 40 ? 4.602 1.558 -13.406 1 98.69 40 ALA B O 1
ATOM 1679 N N . VAL B 1 41 ? 6.277 0.233 -12.719 1 98.88 41 VAL B N 1
ATOM 1680 C CA . VAL B 1 41 ? 5.734 0.075 -11.375 1 98.88 41 VAL B CA 1
ATOM 1681 C C . VAL B 1 41 ? 5.836 1.396 -10.617 1 98.88 41 VAL B C 1
ATOM 1683 O O . VAL B 1 41 ? 4.906 1.786 -9.906 1 98.88 41 VAL B O 1
ATOM 1686 N N . LEU B 1 42 ? 6.957 2.1 -10.828 1 98.94 42 LEU B N 1
ATOM 1687 C CA . LEU B 1 42 ? 7.086 3.42 -10.219 1 98.94 42 LEU B CA 1
ATOM 1688 C C . LEU B 1 42 ? 5.977 4.348 -10.695 1 98.94 42 LEU B C 1
ATOM 1690 O O . LEU B 1 42 ? 5.391 5.09 -9.898 1 98.94 42 LEU B O 1
ATOM 1694 N N . ALA B 1 43 ? 5.66 4.301 -11.969 1 98.81 43 ALA B N 1
ATOM 1695 C CA . ALA B 1 43 ? 4.609 5.148 -12.531 1 98.81 43 ALA B CA 1
ATOM 1696 C C . ALA B 1 43 ? 3.258 4.84 -11.891 1 98.81 43 ALA B C 1
ATOM 1698 O O . ALA B 1 43 ? 2.512 5.754 -11.531 1 98.81 43 ALA B O 1
ATOM 1699 N N . GLY B 1 44 ? 2.924 3.576 -11.773 1 98.81 44 GLY B N 1
ATOM 1700 C CA . GLY B 1 44 ? 1.694 3.182 -11.102 1 98.81 44 GLY B CA 1
ATOM 1701 C C . GLY B 1 44 ? 1.626 3.637 -9.656 1 98.81 44 GLY B C 1
ATOM 1702 O O . GLY B 1 44 ? 0.608 4.176 -9.219 1 98.81 44 GLY B O 1
ATOM 1703 N N . LEU B 1 45 ? 2.727 3.465 -8.945 1 98.88 45 LEU B N 1
ATOM 1704 C CA . LEU B 1 45 ? 2.793 3.85 -7.539 1 98.88 45 LEU B CA 1
ATOM 1705 C C . LEU B 1 45 ? 2.645 5.359 -7.383 1 98.88 45 LEU B C 1
ATOM 1707 O O . LEU B 1 45 ? 1.887 5.824 -6.527 1 98.88 45 LEU B O 1
ATOM 1711 N N . ARG B 1 46 ? 3.35 6.074 -8.211 1 98.56 46 ARG B N 1
ATOM 1712 C CA . ARG B 1 46 ? 3.271 7.531 -8.148 1 98.56 46 ARG B CA 1
ATOM 1713 C C . ARG B 1 46 ? 1.864 8.016 -8.469 1 98.56 46 ARG B C 1
AT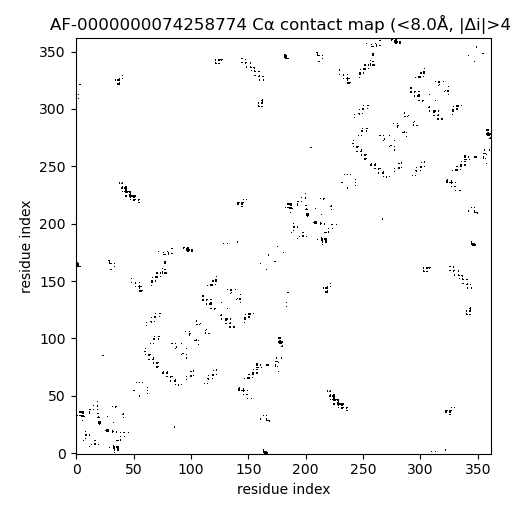OM 1715 O O . ARG B 1 46 ? 1.394 9 -7.895 1 98.56 46 ARG B O 1
ATOM 1722 N N . GLY B 1 47 ? 1.21 7.406 -9.453 1 98.5 47 GLY B N 1
ATOM 1723 C CA . GLY B 1 47 ? -0.175 7.742 -9.75 1 98.5 47 GLY B CA 1
ATOM 1724 C C . GLY B 1 47 ? -1.099 7.547 -8.562 1 98.5 47 GLY B C 1
ATOM 1725 O O . GLY B 1 47 ? -1.938 8.398 -8.273 1 98.5 47 GLY B O 1
ATOM 1726 N N . PHE B 1 48 ? -0.939 6.441 -7.883 1 98.88 48 PHE B N 1
ATOM 1727 C CA . PHE B 1 48 ? -1.729 6.148 -6.691 1 98.88 48 PHE B CA 1
ATOM 1728 C C . PHE B 1 48 ? -1.462 7.172 -5.598 1 98.88 48 PHE B C 1
ATOM 1730 O O . PHE B 1 48 ? -2.395 7.773 -5.062 1 98.88 48 PHE B O 1
ATOM 1737 N N . LEU B 1 49 ? -0.164 7.492 -5.32 1 98.5 49 LEU B N 1
ATOM 1738 C CA . LEU B 1 49 ? 0.187 8.453 -4.281 1 98.5 49 LEU B CA 1
ATOM 1739 C C . LEU B 1 49 ? -0.331 9.844 -4.637 1 98.5 49 LEU B C 1
ATOM 1741 O O . LEU B 1 49 ? -0.777 10.586 -3.756 1 98.5 49 LEU B O 1
ATOM 1745 N N . SER B 1 50 ? -0.312 10.172 -5.914 1 98.19 50 SER B N 1
ATOM 1746 C CA . SER B 1 50 ? -0.836 11.453 -6.359 1 98.19 50 SER B CA 1
ATOM 1747 C C . SER B 1 50 ? -2.332 11.57 -6.09 1 98.19 50 SER B C 1
ATOM 1749 O O . SER B 1 50 ? -2.82 12.633 -5.707 1 98.19 50 SER B O 1
ATOM 1751 N N . SER B 1 51 ? -3.08 10.492 -6.305 1 98.62 51 SER B N 1
ATOM 1752 C CA . SER B 1 51 ? -4.508 10.516 -6.008 1 98.62 51 SER B CA 1
ATOM 1753 C C . SER B 1 51 ? -4.762 10.711 -4.516 1 98.62 51 SER B C 1
ATOM 1755 O O . SER B 1 51 ? -5.742 11.352 -4.129 1 98.62 51 SER B O 1
ATOM 1757 N N . LEU B 1 52 ? -3.889 10.18 -3.674 1 98.5 52 LEU B N 1
ATOM 1758 C CA . LEU B 1 52 ? -4.016 10.344 -2.23 1 98.5 52 LEU B CA 1
ATOM 1759 C C . LEU B 1 52 ? -3.748 11.781 -1.816 1 98.5 52 LEU B C 1
ATOM 1761 O O . LEU B 1 52 ? -4.387 12.297 -0.895 1 98.5 52 LEU B O 1
ATOM 1765 N N . TRP B 1 53 ? -2.861 12.383 -2.496 1 96.44 53 TRP B N 1
ATOM 1766 C CA . TRP B 1 53 ? -2.543 13.781 -2.211 1 96.44 53 TRP B CA 1
ATOM 1767 C C . TRP B 1 53 ? -3.676 14.703 -2.654 1 96.44 53 TRP B C 1
ATOM 1769 O O . TRP B 1 53 ? -4.027 15.648 -1.947 1 96.44 53 TRP B O 1
ATOM 1779 N N . ALA B 1 54 ? -4.316 14.359 -3.705 1 97.06 54 ALA B N 1
ATOM 1780 C CA . ALA B 1 54 ? -5.246 15.289 -4.344 1 97.06 54 ALA B CA 1
ATOM 1781 C C . ALA B 1 54 ? -6.68 15.016 -3.902 1 97.06 54 ALA B C 1
ATOM 1783 O O . ALA B 1 54 ? -7.512 15.93 -3.881 1 97.06 54 ALA B O 1
ATOM 1784 N N . ASP B 1 55 ? -6.949 13.711 -3.473 1 98.12 55 ASP B N 1
ATOM 1785 C CA . ASP B 1 55 ? -8.367 13.367 -3.547 1 98.12 55 ASP B CA 1
ATOM 1786 C C . ASP B 1 55 ? -8.82 12.648 -2.283 1 98.12 55 ASP B C 1
ATOM 1788 O O . ASP B 1 55 ? -9.844 11.953 -2.295 1 98.12 55 ASP B O 1
ATOM 1792 N N . THR B 1 56 ? -8.086 12.719 -1.235 1 98 56 THR B N 1
ATOM 1793 C CA . THR B 1 56 ? -8.508 12.055 -0.006 1 98 56 THR B CA 1
ATOM 1794 C C . THR B 1 56 ? -9.664 12.812 0.649 1 98 56 THR B C 1
ATOM 1796 O O . THR B 1 56 ? -10.383 12.25 1.482 1 98 56 THR B O 1
ATOM 1799 N N . GLY B 1 57 ? -9.812 14.062 0.369 1 97.44 57 GLY B N 1
ATOM 1800 C CA . GLY B 1 57 ? -10.781 14.906 1.055 1 97.44 57 GLY B CA 1
ATOM 1801 C C . GLY B 1 57 ? -10.203 15.641 2.246 1 97.44 57 GLY B C 1
ATOM 1802 O O . GLY B 1 57 ? -10.922 16.328 2.967 1 97.44 57 GLY B O 1
ATOM 1803 N N . LEU B 1 58 ? -8.922 15.547 2.434 1 98.5 58 LEU B N 1
ATOM 1804 C CA . LEU B 1 58 ? -8.258 16.172 3.572 1 98.5 58 LEU B CA 1
ATOM 1805 C C . LEU B 1 58 ? -7.562 17.453 3.158 1 98.5 58 LEU B C 1
ATOM 1807 O O . LEU B 1 58 ? -7.113 17.594 2.016 1 98.5 58 LEU B O 1
ATOM 1811 N N . SER B 1 59 ? -7.527 18.422 4.133 1 98.19 59 SER B N 1
ATOM 1812 C CA . SER B 1 59 ? -6.652 19.578 3.934 1 98.19 59 SER B CA 1
ATOM 1813 C C . SER B 1 59 ? -5.184 19.156 3.896 1 98.19 59 SER B C 1
ATOM 1815 O O . SER B 1 59 ? -4.844 18.047 4.285 1 98.19 59 SER B O 1
ATOM 1817 N N . GLU B 1 60 ? -4.359 20.094 3.412 1 97.56 60 GLU B N 1
ATOM 1818 C CA . GLU B 1 60 ? -2.922 19.844 3.377 1 97.56 60 GLU B CA 1
ATOM 1819 C C . GLU B 1 60 ? -2.393 19.469 4.762 1 97.56 60 GLU B C 1
ATOM 1821 O O . GLU B 1 60 ? -1.625 18.516 4.898 1 97.56 60 GLU B O 1
ATOM 1826 N N . ARG B 1 61 ? -2.791 20.188 5.742 1 98.38 61 ARG B N 1
ATOM 1827 C CA . ARG B 1 61 ? -2.379 19.938 7.121 1 98.38 61 ARG B CA 1
ATOM 1828 C C . ARG B 1 61 ? -2.82 18.547 7.57 1 98.38 61 ARG B C 1
ATOM 1830 O O . ARG B 1 61 ? -2.01 17.75 8.062 1 98.38 61 ARG B O 1
ATOM 1837 N N . GLU B 1 62 ? -4.098 18.219 7.371 1 98.62 62 GLU B N 1
ATOM 1838 C CA . GLU B 1 62 ? -4.652 16.953 7.828 1 98.62 62 GLU B CA 1
ATOM 1839 C C . GLU B 1 62 ? -3.961 15.766 7.148 1 98.62 62 GLU B C 1
ATOM 1841 O O . GLU B 1 62 ? -3.648 14.766 7.797 1 98.62 62 GLU B O 1
ATOM 1846 N N . ARG B 1 63 ? -3.723 15.898 5.879 1 98.69 63 ARG B N 1
ATOM 1847 C CA . ARG B 1 63 ? -3.047 14.859 5.105 1 98.69 63 ARG B CA 1
ATOM 1848 C C . ARG B 1 63 ? -1.64 14.609 5.641 1 98.69 63 ARG B C 1
ATOM 1850 O O . ARG B 1 63 ? -1.236 13.453 5.824 1 98.69 63 ARG B O 1
ATOM 1857 N N . GLU B 1 64 ? -0.882 15.648 5.895 1 98.69 64 GLU B N 1
ATOM 1858 C CA . GLU B 1 64 ? 0.487 15.484 6.375 1 98.69 64 GLU B CA 1
ATOM 1859 C C . GLU B 1 64 ? 0.511 14.898 7.781 1 98.69 64 GLU B C 1
ATOM 1861 O O . GLU B 1 64 ? 1.413 14.125 8.125 1 98.69 64 GLU B O 1
ATOM 1866 N N . LEU B 1 65 ? -0.517 15.289 8.617 1 98.81 65 LEU B N 1
ATOM 1867 C CA . LEU B 1 65 ? -0.61 14.68 9.938 1 98.81 65 LEU B CA 1
ATOM 1868 C C . LEU B 1 65 ? -0.794 13.172 9.828 1 98.81 65 LEU B C 1
ATOM 1870 O O . LEU B 1 65 ? -0.136 12.406 10.531 1 98.81 65 LEU B O 1
ATOM 1874 N N . VAL B 1 66 ? -1.616 12.695 8.914 1 98.94 66 VAL B N 1
ATOM 1875 C CA . VAL B 1 66 ? -1.881 11.266 8.727 1 98.94 66 VAL B CA 1
ATOM 1876 C C . VAL B 1 66 ? -0.63 10.57 8.195 1 98.94 66 VAL B C 1
ATOM 1878 O O . VAL B 1 66 ? -0.285 9.477 8.641 1 98.94 66 VAL B O 1
ATOM 1881 N N . ILE B 1 67 ? 0.062 11.227 7.27 1 98.88 67 ILE B N 1
ATOM 1882 C CA . ILE B 1 67 ? 1.271 10.648 6.691 1 98.88 67 ILE B CA 1
ATOM 1883 C C . ILE B 1 67 ? 2.338 10.5 7.773 1 98.88 67 ILE B C 1
ATOM 1885 O O . ILE B 1 67 ? 2.979 9.453 7.879 1 98.88 67 ILE B O 1
ATOM 1889 N N . LEU B 1 68 ? 2.521 11.531 8.594 1 98.94 68 LEU B N 1
ATOM 1890 C CA . LEU B 1 68 ? 3.492 11.461 9.68 1 98.94 68 LEU B CA 1
ATOM 1891 C C . LEU B 1 68 ? 3.105 10.383 10.688 1 98.94 68 LEU B C 1
ATOM 1893 O O . LEU B 1 68 ? 3.957 9.609 11.125 1 98.94 68 LEU B O 1
ATOM 1897 N N . ALA B 1 69 ? 1.82 10.312 11.062 1 98.94 69 ALA B N 1
ATOM 1898 C CA . ALA B 1 69 ? 1.356 9.273 11.977 1 98.94 69 ALA B CA 1
ATOM 1899 C C . ALA B 1 69 ? 1.622 7.883 11.406 1 98.94 69 ALA B C 1
ATOM 1901 O O . ALA B 1 69 ? 2.012 6.969 12.141 1 98.94 69 ALA B O 1
ATOM 1902 N N . THR B 1 70 ? 1.405 7.746 10.109 1 98.94 70 THR B N 1
ATOM 1903 C CA . THR B 1 70 ? 1.64 6.48 9.43 1 98.94 70 THR B CA 1
ATOM 1904 C C . THR B 1 70 ? 3.119 6.109 9.461 1 98.94 70 THR B C 1
ATOM 1906 O O . THR B 1 70 ? 3.479 4.996 9.852 1 98.94 70 THR B O 1
ATOM 1909 N N . ALA B 1 71 ? 3.969 7.07 9.055 1 98.88 71 ALA B N 1
ATOM 1910 C CA . ALA B 1 71 ? 5.41 6.824 9.055 1 98.88 71 ALA B CA 1
ATOM 1911 C C . ALA B 1 71 ? 5.898 6.43 10.445 1 98.88 71 ALA B C 1
ATOM 1913 O O . ALA B 1 71 ? 6.73 5.527 10.578 1 98.88 71 ALA B O 1
ATOM 1914 N N . ARG B 1 72 ? 5.387 7.102 11.477 1 98.81 72 ARG B N 1
ATOM 1915 C CA . ARG B 1 72 ? 5.77 6.785 12.852 1 98.81 72 ARG B CA 1
ATOM 1916 C C . ARG B 1 72 ? 5.297 5.395 13.25 1 98.81 72 ARG B C 1
ATOM 1918 O O . ARG B 1 72 ? 6.051 4.617 13.836 1 98.81 72 ARG B O 1
ATOM 1925 N N . GLU B 1 73 ? 4.055 5.086 12.945 1 98.75 73 GLU B N 1
ATOM 1926 C CA . GLU B 1 73 ? 3.463 3.807 13.328 1 98.75 73 GLU B CA 1
ATOM 1927 C C . GLU B 1 73 ? 4.234 2.637 12.727 1 98.75 73 GLU B C 1
ATOM 1929 O O . GLU B 1 73 ? 4.477 1.634 13.398 1 98.75 73 GLU B O 1
ATOM 1934 N N . VAL B 1 74 ? 4.664 2.797 11.43 1 98.5 74 VAL B N 1
ATOM 1935 C CA . VAL B 1 74 ? 5.32 1.679 10.758 1 98.5 74 VAL B CA 1
ATOM 1936 C C . VAL B 1 74 ? 6.832 1.77 10.961 1 98.5 74 VAL B C 1
ATOM 1938 O O . VAL B 1 74 ? 7.574 0.878 10.547 1 98.5 74 VAL B O 1
ATOM 1941 N N . GLY B 1 75 ? 7.277 2.842 11.562 1 98.56 75 GLY B N 1
ATOM 1942 C CA . GLY B 1 75 ? 8.68 2.994 11.93 1 98.56 75 GLY B CA 1
ATOM 1943 C C . GLY B 1 75 ? 9.586 3.258 10.742 1 98.56 75 GLY B C 1
ATOM 1944 O O . GLY B 1 75 ? 10.734 2.826 10.727 1 98.56 75 GLY B O 1
ATOM 1945 N N . ASN B 1 76 ? 9.086 3.877 9.734 1 98.75 76 ASN B N 1
ATOM 1946 C CA . ASN B 1 76 ? 9.898 4.16 8.555 1 98.75 76 ASN B CA 1
ATOM 1947 C C . ASN B 1 76 ? 10.602 5.512 8.672 1 98.75 76 ASN B C 1
ATOM 1949 O O . ASN B 1 76 ? 9.977 6.559 8.492 1 98.75 76 ASN B O 1
ATOM 1953 N N . GLU B 1 77 ? 11.891 5.484 8.852 1 98.56 77 GLU B N 1
ATOM 1954 C CA . GLU B 1 77 ? 12.672 6.695 9.094 1 98.56 77 GLU B CA 1
ATOM 1955 C C . GLU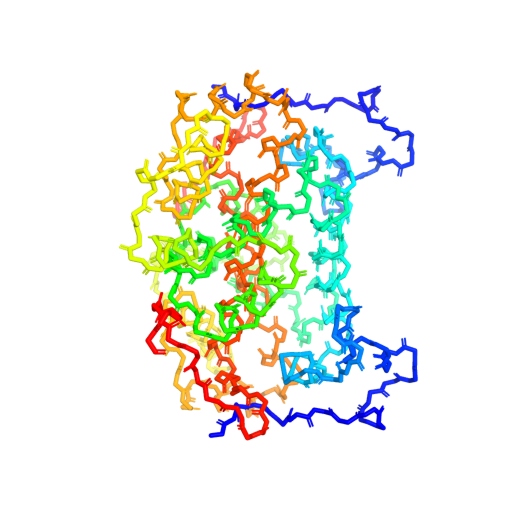 B 1 77 ? 12.758 7.555 7.836 1 98.56 77 GLU B C 1
ATOM 1957 O O . GLU B 1 77 ? 12.766 8.781 7.914 1 98.56 77 GLU B O 1
ATOM 1962 N N . TYR B 1 78 ? 12.82 6.973 6.699 1 98.81 78 TYR B N 1
ATOM 1963 C CA . TYR B 1 78 ? 12.945 7.723 5.457 1 98.81 78 TYR B CA 1
ATOM 1964 C C . TYR B 1 78 ? 11.727 8.609 5.227 1 98.81 78 TYR B C 1
ATOM 1966 O O . TYR B 1 78 ? 11.867 9.812 5 1 98.81 78 TYR B O 1
ATOM 1974 N N . GLU B 1 79 ? 10.531 7.988 5.277 1 98.69 79 GLU B N 1
ATOM 1975 C CA . GLU B 1 79 ? 9.305 8.742 5.07 1 98.69 79 GLU B CA 1
ATOM 1976 C C . GLU B 1 79 ? 9.109 9.797 6.16 1 98.69 79 GLU B C 1
ATOM 1978 O O . GLU B 1 79 ? 8.688 10.922 5.875 1 98.69 79 GLU B O 1
ATOM 1983 N N . TRP B 1 80 ? 9.406 9.352 7.43 1 98.75 80 TRP B N 1
ATOM 1984 C CA . TRP B 1 80 ? 9.328 10.328 8.516 1 98.75 80 TRP B CA 1
ATOM 1985 C C . TRP B 1 80 ? 10.219 11.531 8.227 1 98.75 80 TRP B C 1
ATOM 1987 O O . TRP B 1 80 ? 9.75 12.68 8.266 1 98.75 80 TRP B O 1
ATOM 1997 N N . HIS B 1 81 ? 11.438 11.273 7.859 1 98.56 81 HIS B N 1
ATOM 1998 C CA . HIS B 1 81 ? 12.422 12.312 7.578 1 98.56 81 HIS B CA 1
ATOM 1999 C C . HIS B 1 81 ? 11.938 13.25 6.477 1 98.56 81 HIS B C 1
ATOM 2001 O O . HIS B 1 81 ? 11.969 14.469 6.637 1 98.56 81 HIS B O 1
ATOM 2007 N N . GLN B 1 82 ? 11.453 12.758 5.434 1 98.06 82 GLN B N 1
ATOM 2008 C CA . GLN B 1 82 ? 10.977 13.555 4.309 1 98.06 82 GLN B CA 1
ATOM 2009 C C . GLN B 1 82 ? 9.758 14.391 4.695 1 98.06 82 GLN B C 1
ATOM 2011 O O . GLN B 1 82 ? 9.672 15.57 4.355 1 98.06 82 GLN B O 1
ATOM 2016 N N . HIS B 1 83 ? 8.867 13.875 5.453 1 98.38 83 HIS B N 1
ATOM 2017 C CA . HIS B 1 83 ? 7.574 14.516 5.66 1 98.38 83 HIS B CA 1
ATOM 2018 C C . HIS B 1 83 ? 7.609 15.469 6.852 1 98.38 83 HIS B C 1
ATOM 2020 O O . HIS B 1 83 ? 6.742 16.328 6.988 1 98.38 83 HIS B O 1
ATOM 2026 N N . VAL B 1 84 ? 8.625 15.273 7.734 1 98.19 84 VAL B N 1
ATOM 2027 C CA . VAL B 1 84 ? 8.852 16.297 8.742 1 98.19 84 VAL B CA 1
ATOM 2028 C C . VAL B 1 84 ? 9.188 17.625 8.07 1 98.19 84 VAL B C 1
ATOM 2030 O O . VAL B 1 84 ? 8.641 18.672 8.438 1 98.19 84 VAL B O 1
ATOM 2033 N N . ARG B 1 85 ? 10.008 17.609 7.082 1 95.12 85 ARG B N 1
ATOM 2034 C CA . ARG B 1 85 ? 10.359 18.812 6.348 1 95.12 85 ARG B CA 1
ATOM 2035 C C . ARG B 1 85 ? 9.133 19.406 5.66 1 95.12 85 ARG B C 1
ATOM 2037 O O . ARG B 1 85 ? 8.922 20.625 5.695 1 95.12 85 ARG B O 1
ATOM 2044 N N . ILE B 1 86 ? 8.367 18.547 5.031 1 96.5 86 ILE B N 1
ATOM 2045 C CA . ILE B 1 86 ? 7.168 19 4.336 1 96.5 86 ILE B CA 1
ATOM 2046 C C . ILE B 1 86 ? 6.195 19.609 5.336 1 96.5 86 ILE B C 1
ATOM 2048 O O . ILE B 1 86 ? 5.633 20.688 5.086 1 96.5 86 ILE B O 1
ATOM 2052 N N . ALA B 1 87 ? 5.984 18.922 6.461 1 97.44 87 ALA B N 1
ATOM 2053 C CA . ALA B 1 87 ? 5.082 19.406 7.504 1 97.44 87 ALA B CA 1
ATOM 2054 C C . ALA B 1 87 ? 5.516 20.781 8.008 1 97.44 87 ALA B C 1
ATOM 2056 O O . ALA B 1 87 ? 4.684 21.672 8.172 1 97.44 87 ALA B O 1
ATOM 2057 N N . ARG B 1 88 ? 6.77 20.969 8.211 1 94.69 88 ARG B N 1
ATOM 2058 C CA . ARG B 1 88 ? 7.297 22.25 8.656 1 94.69 88 ARG B CA 1
ATOM 2059 C C . ARG B 1 88 ? 7.051 23.344 7.605 1 94.69 88 ARG B C 1
ATOM 2061 O O . ARG B 1 88 ? 6.695 24.469 7.945 1 94.69 88 ARG B O 1
ATOM 2068 N N . GLY B 1 89 ? 7.258 22.984 6.418 1 95.25 89 GLY B N 1
ATOM 2069 C CA . GLY B 1 89 ? 7.07 23.922 5.32 1 95.25 89 GLY B CA 1
ATOM 2070 C C . GLY B 1 89 ? 5.648 24.438 5.215 1 95.25 89 GLY B C 1
ATOM 2071 O O . GLY B 1 89 ? 5.426 25.562 4.75 1 95.25 89 GLY B O 1
ATOM 2072 N N . ILE B 1 90 ? 4.703 23.672 5.73 1 96.06 90 ILE B N 1
ATOM 2073 C CA . ILE B 1 90 ? 3.316 24.109 5.602 1 96.06 90 ILE B CA 1
ATOM 2074 C C . ILE B 1 90 ? 2.809 24.625 6.949 1 96.06 90 ILE B C 1
ATOM 2076 O O . ILE B 1 90 ? 1.608 24.844 7.121 1 96.06 90 ILE B O 1
ATOM 2080 N N . GLY B 1 91 ? 3.662 24.656 7.918 1 97 91 GLY B N 1
ATOM 2081 C CA . GLY B 1 91 ? 3.355 25.422 9.117 1 97 91 GLY B CA 1
ATOM 2082 C C . GLY B 1 91 ? 2.889 24.547 10.273 1 97 91 GLY B C 1
ATOM 2083 O O . GLY B 1 91 ? 2.365 25.062 11.266 1 97 91 GLY B O 1
ATOM 2084 N N . ILE B 1 92 ? 3.053 23.25 10.203 1 97.88 92 ILE B N 1
ATOM 2085 C CA . ILE B 1 92 ? 2.713 22.422 11.352 1 97.88 92 ILE B CA 1
ATOM 2086 C C . ILE B 1 92 ? 3.744 22.609 12.461 1 97.88 92 ILE B C 1
ATOM 2088 O O . ILE B 1 92 ? 4.945 22.453 12.234 1 97.88 92 ILE B O 1
ATOM 2092 N N . PRO B 1 93 ? 3.285 22.922 13.656 1 97.19 93 PRO B N 1
ATOM 2093 C CA . PRO B 1 93 ? 4.211 23.203 14.75 1 97.19 93 PRO B CA 1
ATOM 2094 C C . PRO B 1 93 ? 5.094 22.016 15.109 1 97.19 93 PRO B C 1
ATOM 2096 O O . PRO B 1 93 ? 4.633 20.875 15.078 1 97.19 93 PRO B O 1
ATOM 2099 N N . HIS B 1 94 ? 6.301 22.312 15.5 1 95.69 94 HIS B N 1
ATOM 2100 C CA . HIS B 1 94 ? 7.281 21.297 15.852 1 95.69 94 HIS B CA 1
ATOM 2101 C C . HIS B 1 94 ? 6.777 20.422 17 1 95.69 94 HIS B C 1
ATOM 2103 O O . HIS B 1 94 ? 7.051 19.219 17.031 1 95.69 94 HIS B O 1
ATOM 2109 N N . ASP B 1 95 ? 6.07 21.062 17.891 1 97.5 95 ASP B N 1
ATOM 2110 C CA . ASP B 1 95 ? 5.578 20.312 19.047 1 97.5 95 ASP B CA 1
ATOM 2111 C C . ASP B 1 95 ? 4.555 19.266 18.625 1 97.5 95 ASP B C 1
ATOM 2113 O O . ASP B 1 95 ? 4.465 18.203 19.234 1 97.5 95 ASP B O 1
ATOM 2117 N N . GLU B 1 96 ? 3.781 19.625 17.656 1 98.25 96 GLU B N 1
ATOM 2118 C CA . GLU B 1 96 ? 2.801 18.672 17.141 1 98.25 96 GLU B CA 1
ATOM 2119 C C . GLU B 1 96 ? 3.479 17.516 16.406 1 98.25 96 GLU B C 1
ATOM 2121 O O . GLU B 1 96 ? 3.102 16.359 16.578 1 98.25 96 GLU B O 1
ATOM 2126 N N . VAL B 1 97 ? 4.477 17.812 15.602 1 98.62 97 VAL B N 1
ATOM 2127 C CA . VAL B 1 97 ? 5.246 16.781 14.914 1 98.62 97 VAL B CA 1
ATOM 2128 C C . VAL B 1 97 ? 5.922 15.875 15.938 1 98.62 97 VAL B C 1
ATOM 2130 O O . VAL B 1 97 ? 5.906 14.648 15.805 1 98.62 97 VAL B O 1
ATOM 2133 N N . ALA B 1 98 ? 6.508 16.469 17 1 98.44 98 ALA B N 1
ATOM 2134 C CA . ALA B 1 98 ? 7.164 15.711 18.062 1 98.44 98 ALA B CA 1
ATOM 2135 C C . ALA B 1 98 ? 6.172 14.797 18.781 1 98.44 98 ALA B C 1
ATOM 2137 O O . ALA B 1 98 ? 6.52 13.68 19.172 1 98.44 98 ALA B O 1
ATOM 2138 N N . ALA B 1 99 ? 4.965 15.312 19.016 1 98.62 99 ALA B N 1
ATOM 2139 C CA . ALA B 1 99 ? 3.936 14.492 19.641 1 98.62 99 ALA B CA 1
ATOM 2140 C C . ALA B 1 99 ? 3.637 13.25 18.812 1 98.62 99 ALA B C 1
ATOM 2142 O O . ALA B 1 99 ? 3.572 12.141 19.344 1 98.62 99 ALA B O 1
ATOM 2143 N N . ILE B 1 100 ? 3.494 13.422 17.516 1 98.75 100 ILE B N 1
ATOM 2144 C CA . ILE B 1 100 ? 3.271 12.281 16.625 1 98.75 100 ILE B CA 1
ATOM 2145 C C . ILE B 1 100 ? 4.465 11.336 16.688 1 98.75 100 ILE B C 1
ATOM 2147 O O . ILE B 1 100 ? 4.297 10.109 16.75 1 98.75 100 ILE B O 1
ATOM 2151 N N . GLY B 1 101 ? 5.672 11.898 16.672 1 98.62 101 GLY B N 1
ATOM 2152 C CA . GLY B 1 101 ? 6.879 11.102 16.781 1 98.62 101 GLY B CA 1
ATOM 2153 C C . GLY B 1 101 ? 6.922 10.266 18.047 1 98.62 101 GLY B C 1
ATOM 2154 O O . GLY B 1 101 ? 7.5 9.18 18.062 1 98.62 101 GLY B O 1
ATOM 2155 N N . ALA B 1 102 ? 6.312 10.734 19.141 1 98.38 102 ALA B N 1
ATOM 2156 C CA . ALA B 1 102 ? 6.25 10.023 20.422 1 98.38 102 ALA B CA 1
ATOM 2157 C C . ALA B 1 102 ? 5.059 9.078 20.453 1 98.38 102 ALA B C 1
ATOM 2159 O O . ALA B 1 102 ? 4.875 8.344 21.438 1 98.38 102 ALA B O 1
ATOM 2160 N N . GLY B 1 103 ? 4.262 9.055 19.375 1 97.62 103 GLY B N 1
ATOM 2161 C CA . GLY B 1 103 ? 3.053 8.25 19.328 1 97.62 103 GLY B CA 1
ATOM 2162 C C . GLY B 1 103 ? 1.939 8.797 20.219 1 97.62 103 GLY B C 1
ATOM 2163 O O . GLY B 1 103 ? 1.056 8.047 20.641 1 97.62 103 GLY B O 1
ATOM 2164 N N . ASP B 1 104 ? 2.035 10.078 20.516 1 97.94 104 ASP B N 1
ATOM 2165 C CA . ASP B 1 104 ? 1.083 10.742 21.406 1 97.94 104 ASP B CA 1
ATOM 2166 C C . ASP B 1 104 ? 0.13 11.633 20.609 1 97.94 104 ASP B C 1
ATOM 2168 O O . ASP B 1 104 ? 0.54 12.664 20.078 1 97.94 104 ASP B O 1
ATOM 2172 N N . PHE B 1 105 ? -1.151 11.336 20.625 1 97.81 105 PHE B N 1
ATOM 2173 C CA . PHE B 1 105 ? -2.115 12.117 19.859 1 97.81 105 PHE B CA 1
ATOM 2174 C C . PHE B 1 105 ? -2.908 13.047 20.766 1 97.81 105 PHE B C 1
ATOM 2176 O O . PHE B 1 105 ? -3.807 13.758 20.312 1 97.81 105 PHE B O 1
ATOM 2183 N N . ALA B 1 106 ? -2.572 13.18 22.016 1 97.44 106 ALA B N 1
ATOM 2184 C CA . ALA B 1 106 ? -3.305 13.93 23.031 1 97.44 106 ALA B CA 1
ATOM 2185 C C . ALA B 1 106 ? -3.404 15.406 22.656 1 97.44 106 ALA B C 1
ATOM 2187 O O . ALA B 1 106 ? -4.422 16.062 22.906 1 97.44 106 ALA B O 1
ATOM 2188 N N . PRO B 1 107 ? -2.4 15.945 22.016 1 97.75 107 PRO B N 1
ATOM 2189 C CA . PRO B 1 107 ? -2.467 17.375 21.688 1 97.75 107 PRO B CA 1
ATOM 2190 C C . PRO B 1 107 ? -3.479 17.688 20.594 1 97.75 107 PRO B C 1
ATOM 2192 O O . PRO B 1 107 ? -3.789 18.859 20.344 1 97.75 107 PRO B O 1
ATOM 2195 N N . PHE B 1 108 ? -3.953 16.703 19.875 1 98.25 108 PHE B N 1
ATOM 2196 C CA . PHE B 1 108 ? -4.895 16.922 18.781 1 98.25 108 PHE B CA 1
ATOM 2197 C C . PHE B 1 108 ? -6.328 16.734 19.25 1 98.25 108 PHE B C 1
ATOM 2199 O O . PHE B 1 108 ? -6.605 15.891 20.109 1 98.25 108 PHE B O 1
ATOM 2206 N N . GLU B 1 109 ? -7.203 17.562 18.75 1 96.25 109 GLU B N 1
ATOM 2207 C CA . GLU B 1 109 ? -8.594 17.547 19.203 1 96.25 109 GLU B CA 1
ATOM 2208 C C . GLU B 1 109 ? -9.555 17.453 18.016 1 96.25 109 GLU B C 1
ATOM 2210 O O . GLU B 1 109 ? -9.133 17.594 16.859 1 96.25 109 GLU B O 1
ATOM 2215 N N . GLY B 1 110 ? -10.766 17.047 18.297 1 96.12 110 GLY B N 1
ATOM 2216 C CA . GLY B 1 110 ? -11.812 17.047 17.281 1 96.12 110 GLY B CA 1
ATOM 2217 C C . GLY B 1 110 ? -11.523 16.109 16.125 1 96.12 110 GLY B C 1
ATOM 2218 O O . GLY B 1 110 ? -11.195 14.938 16.344 1 96.12 110 GLY B O 1
ATOM 2219 N N . HIS B 1 111 ? -11.695 16.672 14.961 1 96.25 111 HIS B N 1
ATOM 2220 C CA . HIS B 1 111 ? -11.625 15.836 13.766 1 96.25 111 HIS B CA 1
ATOM 2221 C C . HIS B 1 111 ? -10.195 15.367 13.508 1 96.25 111 HIS B C 1
ATOM 2223 O O . HIS B 1 111 ? -9.984 14.266 12.992 1 96.25 111 HIS B O 1
ATOM 2229 N N . GLU B 1 112 ? -9.195 16.156 13.953 1 98.12 112 GLU B N 1
ATOM 2230 C CA . GLU B 1 112 ? -7.816 15.711 13.758 1 98.12 112 GLU B CA 1
ATOM 2231 C C . GLU B 1 112 ? -7.484 14.508 14.633 1 98.12 112 GLU B C 1
ATOM 2233 O O . GLU B 1 112 ? -6.805 13.578 14.188 1 98.12 112 GLU B O 1
ATOM 2238 N N . ALA B 1 113 ? -7.965 14.547 15.891 1 97.81 113 ALA B N 1
ATOM 2239 C CA . ALA B 1 113 ? -7.77 13.391 16.766 1 97.81 113 ALA B CA 1
ATOM 2240 C C . ALA B 1 113 ? -8.414 12.141 16.188 1 97.81 113 ALA B C 1
ATOM 2242 O O . ALA B 1 113 ? -7.84 11.047 16.25 1 97.81 113 ALA B O 1
ATOM 2243 N N . ALA B 1 114 ? -9.578 12.273 15.633 1 98.19 114 ALA B N 1
ATOM 2244 C CA . ALA B 1 114 ? -10.289 11.156 15.023 1 98.19 114 ALA B CA 1
ATOM 2245 C C . ALA B 1 114 ? -9.523 10.609 13.82 1 98.19 114 ALA B C 1
ATOM 2247 O O . ALA B 1 114 ? -9.422 9.391 13.641 1 98.19 114 ALA B O 1
ATOM 2248 N N . LEU B 1 115 ? -8.969 11.523 13.016 1 98.62 115 LEU B N 1
ATOM 2249 C CA . LEU B 1 115 ? -8.203 11.133 11.836 1 98.62 115 LEU B CA 1
ATOM 2250 C C . LEU B 1 115 ? -6.973 10.32 12.234 1 98.62 115 LEU B C 1
ATOM 2252 O O . LEU B 1 115 ? -6.715 9.258 11.664 1 98.62 115 LEU B O 1
ATOM 2256 N N . LEU B 1 116 ? -6.234 10.812 13.195 1 98.81 116 LEU B N 1
ATOM 2257 C CA . LEU B 1 116 ? -4.996 10.164 13.617 1 98.81 116 LEU B CA 1
ATOM 2258 C C . LEU B 1 116 ? -5.281 8.805 14.258 1 98.81 116 LEU B C 1
ATOM 2260 O O . LEU B 1 116 ? -4.578 7.832 13.992 1 98.81 116 LEU B O 1
ATOM 2264 N N . ALA B 1 117 ? -6.328 8.742 15.047 1 98.56 117 ALA B N 1
ATOM 2265 C CA . ALA B 1 117 ? -6.727 7.473 15.664 1 98.56 117 ALA B CA 1
ATOM 2266 C C . ALA B 1 117 ? -7.156 6.465 14.602 1 98.56 117 ALA B C 1
ATOM 2268 O O . ALA B 1 117 ? -6.828 5.281 14.688 1 98.56 117 ALA B O 1
ATOM 2269 N N . TYR B 1 118 ? -7.891 6.949 13.648 1 98.81 118 TYR B N 1
ATOM 2270 C CA . TYR B 1 118 ? -8.359 6.09 12.57 1 98.81 118 TYR B CA 1
ATOM 2271 C C . TYR B 1 118 ? -7.195 5.547 11.75 1 98.81 118 TYR B C 1
ATOM 2273 O O . TYR B 1 118 ? -7.164 4.363 11.414 1 98.81 118 TYR B O 1
ATOM 2281 N N . ALA B 1 119 ? -6.223 6.414 11.414 1 98.81 119 ALA B N 1
ATOM 2282 C CA . ALA B 1 119 ? -5.055 6 10.641 1 98.81 119 ALA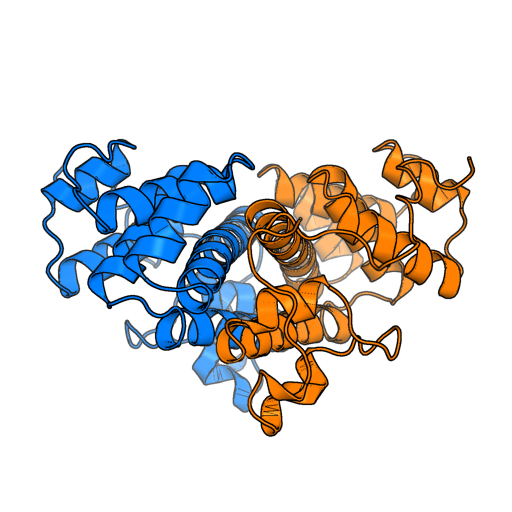 B CA 1
ATOM 2283 C C . ALA B 1 119 ? -4.262 4.93 11.383 1 98.81 119 ALA B C 1
ATOM 2285 O O . ALA B 1 119 ? -3.92 3.891 10.812 1 98.81 119 ALA B O 1
ATOM 2286 N N . ARG B 1 120 ? -4.016 5.137 12.672 1 98.81 120 ARG B N 1
ATOM 2287 C CA . ARG B 1 120 ? -3.273 4.16 13.461 1 98.81 120 ARG B CA 1
ATOM 2288 C C . ARG B 1 120 ? -4.035 2.84 13.555 1 98.81 120 ARG B C 1
ATOM 2290 O O . ARG B 1 120 ? -3.445 1.768 13.398 1 98.81 120 ARG B O 1
ATOM 2297 N N . ALA B 1 121 ? -5.336 2.912 13.836 1 98.88 121 ALA B N 1
ATOM 2298 C CA . ALA B 1 121 ? -6.152 1.705 13.93 1 98.88 121 ALA B CA 1
ATOM 2299 C C . ALA B 1 121 ? -6.152 0.937 12.609 1 98.88 121 ALA B C 1
ATOM 2301 O O . ALA B 1 121 ? -6.164 -0.296 12.602 1 98.88 121 ALA B O 1
ATOM 2302 N N . THR B 1 122 ? -6.184 1.688 11.477 1 98.94 122 THR B N 1
ATOM 2303 C CA . THR B 1 122 ? -6.129 1.061 10.164 1 98.94 122 THR B CA 1
ATOM 2304 C C . THR B 1 122 ? -4.867 0.217 10.016 1 98.94 122 THR B C 1
ATOM 2306 O O . THR B 1 122 ? -4.93 -0.94 9.594 1 98.94 122 THR B O 1
ATOM 2309 N N . LEU B 1 123 ? -3.746 0.742 10.43 1 98.88 123 LEU B N 1
ATOM 2310 C CA . LEU B 1 123 ? -2.457 0.08 10.266 1 98.88 123 LEU B CA 1
ATOM 2311 C C . LEU B 1 123 ? -2.316 -1.086 11.242 1 98.88 123 LEU B C 1
ATOM 2313 O O . LEU B 1 123 ? -1.571 -2.033 10.977 1 98.88 123 LEU B O 1
ATOM 2317 N N . ARG B 1 124 ? -3.084 -1.089 12.312 1 98.62 124 ARG B N 1
ATOM 2318 C CA . ARG B 1 124 ? -3.01 -2.143 13.32 1 98.62 124 ARG B CA 1
ATOM 2319 C C . ARG B 1 124 ? -4.109 -3.178 13.117 1 98.62 124 ARG B C 1
ATOM 2321 O O . ARG B 1 124 ? -4.172 -4.18 13.828 1 98.62 124 ARG B O 1
ATOM 2328 N N . GLY B 1 125 ? -4.988 -2.936 12.18 1 98.44 125 GLY B N 1
ATOM 2329 C CA . GLY B 1 125 ? -6.117 -3.822 11.961 1 98.44 125 GLY B CA 1
ATOM 2330 C C . GLY B 1 125 ? -7.156 -3.748 13.07 1 98.44 125 GLY B C 1
ATOM 2331 O O . GLY B 1 125 ? -7.766 -4.758 13.422 1 98.44 125 GLY B O 1
ATOM 2332 N N . GLU B 1 126 ? -7.305 -2.492 13.586 1 98.69 126 GLU B N 1
ATOM 2333 C CA . GLU B 1 126 ? -8.117 -2.352 14.789 1 98.69 126 GLU B CA 1
ATOM 2334 C C . GLU B 1 126 ? -9.258 -1.356 14.578 1 98.69 126 GLU B C 1
ATOM 2336 O O . GLU B 1 126 ? -9.82 -0.835 15.539 1 98.69 126 GLU B O 1
ATOM 2341 N N . VAL B 1 127 ? -9.578 -1.054 13.352 1 98.81 127 VAL B N 1
ATOM 2342 C CA . VAL B 1 127 ? -10.688 -0.136 13.125 1 98.81 127 VAL B CA 1
ATOM 2343 C C . VAL B 1 127 ? -12 -0.795 13.547 1 98.81 127 VAL B C 1
ATOM 2345 O O . VAL B 1 127 ? -12.297 -1.918 13.141 1 98.81 127 VAL B O 1
ATOM 2348 N N . ASP B 1 128 ? -12.672 -0.197 14.43 1 98.5 128 ASP B N 1
ATOM 2349 C CA . ASP B 1 128 ? -14.023 -0.615 14.789 1 98.5 128 ASP B CA 1
ATOM 2350 C C . ASP B 1 128 ? -15.055 0.398 14.305 1 98.5 128 ASP B C 1
ATOM 2352 O O . ASP B 1 128 ? -14.703 1.397 13.672 1 98.5 128 ASP B O 1
ATOM 2356 N N . ASP B 1 129 ? -16.328 0.115 14.562 1 98.31 129 ASP B N 1
ATOM 2357 C CA . ASP B 1 129 ? -17.406 0.949 14.055 1 98.31 129 ASP B CA 1
ATOM 2358 C C . ASP B 1 129 ? -17.344 2.354 14.648 1 98.31 129 ASP B C 1
ATOM 2360 O O . ASP B 1 129 ? -17.609 3.338 13.961 1 98.31 129 ASP B O 1
ATOM 2364 N N . ASP B 1 130 ? -16.969 2.461 15.906 1 98.06 130 ASP B N 1
ATOM 2365 C CA . ASP B 1 130 ? -16.922 3.764 16.562 1 98.06 130 ASP B CA 1
ATOM 2366 C C . ASP B 1 130 ? -15.859 4.66 15.93 1 98.06 130 ASP B C 1
ATOM 2368 O O . ASP B 1 130 ? -16.109 5.84 15.664 1 98.06 130 ASP B O 1
ATOM 2372 N N . ARG B 1 131 ? -14.656 4.125 15.703 1 98 131 ARG B N 1
ATOM 2373 C CA . ARG B 1 131 ? -13.586 4.895 15.062 1 98 131 ARG B CA 1
ATOM 2374 C C . ARG B 1 131 ? -13.977 5.297 13.648 1 98 131 ARG B C 1
ATOM 2376 O O . ARG B 1 131 ? -13.711 6.422 13.219 1 98 131 ARG B O 1
ATOM 2383 N N . HIS B 1 132 ? -14.586 4.32 12.953 1 98.62 132 HIS B N 1
ATOM 2384 C CA . HIS B 1 132 ? -15.039 4.641 11.602 1 98.62 132 HIS B CA 1
ATOM 2385 C C . HIS B 1 132 ? -16.094 5.738 11.617 1 98.62 132 HIS B C 1
ATOM 2387 O O . HIS B 1 132 ? -16 6.707 10.867 1 98.62 132 HIS B O 1
ATOM 2393 N N . ASP B 1 133 ? -17.062 5.66 12.492 1 98.06 133 ASP B N 1
ATOM 2394 C CA . ASP B 1 133 ? -18.156 6.625 12.562 1 98.06 133 ASP B CA 1
ATOM 2395 C C . ASP B 1 133 ? -17.641 8.016 12.922 1 98.06 133 ASP B C 1
ATOM 2397 O O . ASP B 1 133 ? -18.188 9.023 12.469 1 98.06 133 ASP B O 1
ATOM 2401 N N . ALA B 1 134 ? -16.594 8.07 13.734 1 98 134 ALA B N 1
ATOM 2402 C CA . ALA B 1 134 ? -16.016 9.352 14.117 1 98 134 ALA B CA 1
ATOM 2403 C C . ALA B 1 134 ? -15.469 10.094 12.898 1 98 134 ALA B C 1
ATOM 2405 O O . ALA B 1 134 ? -15.648 11.305 12.766 1 98 134 ALA B O 1
ATOM 2406 N N . VAL B 1 135 ? -14.844 9.398 11.961 1 98.38 135 VAL B N 1
ATOM 2407 C CA . VAL B 1 135 ? -14.266 10.016 10.773 1 98.38 135 VAL B CA 1
ATOM 2408 C C . VAL B 1 135 ? -15.359 10.266 9.734 1 98.38 135 VAL B C 1
ATOM 2410 O O . VAL B 1 135 ? -15.438 11.352 9.164 1 98.38 135 VAL B O 1
ATOM 2413 N N . ALA B 1 136 ? -16.219 9.242 9.555 1 97.25 136 ALA B N 1
ATOM 2414 C CA . ALA B 1 136 ? -17.281 9.383 8.57 1 97.25 136 ALA B CA 1
ATOM 2415 C C . ALA B 1 136 ? -18.25 10.484 8.977 1 97.25 136 ALA B C 1
ATOM 2417 O O . ALA B 1 136 ? -18.812 11.18 8.117 1 97.25 136 ALA B O 1
ATOM 2418 N N . GLY B 1 137 ? -18.484 10.656 10.289 1 96.44 137 GLY B N 1
ATOM 2419 C CA . GLY B 1 137 ? -19.359 11.688 10.805 1 96.44 137 GLY B CA 1
ATOM 2420 C C . GLY B 1 137 ? -18.766 13.086 10.711 1 96.44 137 GLY B C 1
ATOM 2421 O O . GLY B 1 137 ? -19.469 14.047 10.414 1 96.44 137 GLY B O 1
ATOM 2422 N N . ALA B 1 138 ? -17.516 13.172 10.945 1 96.81 138 ALA B N 1
ATOM 2423 C CA . ALA B 1 138 ? -16.812 14.453 10.922 1 96.81 138 ALA B CA 1
ATOM 2424 C C . ALA B 1 138 ? -16.562 14.922 9.492 1 96.81 138 ALA B C 1
ATOM 2426 O O . ALA B 1 138 ? -16.5 16.125 9.227 1 96.81 138 ALA B O 1
ATOM 2427 N N . PHE B 1 139 ? -16.484 14 8.547 1 96.94 139 PHE B N 1
ATOM 2428 C CA . PHE B 1 139 ? -16.234 14.281 7.141 1 96.94 139 PHE B CA 1
ATOM 2429 C C . PHE B 1 139 ? -17.312 13.648 6.266 1 96.94 139 PHE B C 1
ATOM 2431 O O . PHE B 1 139 ? -18.438 14.148 6.195 1 96.94 139 PHE B O 1
ATOM 2438 N N . ASP B 1 140 ? -17.047 12.555 5.629 1 97.81 140 ASP B N 1
ATOM 2439 C CA . ASP B 1 140 ? -17.953 11.742 4.832 1 97.81 140 ASP B CA 1
ATOM 2440 C C . ASP B 1 140 ? -17.328 10.391 4.488 1 97.81 140 ASP B C 1
ATOM 2442 O O . ASP B 1 140 ? -16.203 10.109 4.883 1 97.81 140 ASP B O 1
ATOM 2446 N N . ASP B 1 141 ? -18.078 9.586 3.857 1 98.19 141 ASP B N 1
ATOM 2447 C CA . ASP B 1 141 ? -17.625 8.25 3.494 1 98.19 141 ASP B CA 1
ATOM 2448 C C . ASP B 1 141 ? -16.422 8.312 2.553 1 98.19 141 ASP B C 1
ATOM 2450 O O . ASP B 1 141 ? -15.5 7.496 2.645 1 98.19 141 ASP B O 1
ATOM 2454 N N . ALA B 1 142 ? -16.469 9.266 1.639 1 98.69 142 ALA B N 1
ATOM 2455 C CA . ALA B 1 142 ? -15.367 9.422 0.69 1 98.69 142 ALA B CA 1
ATOM 2456 C C . ALA B 1 142 ? -14.055 9.703 1.414 1 98.69 142 ALA B C 1
ATOM 2458 O O . ALA B 1 142 ? -13.016 9.141 1.064 1 98.69 142 ALA B O 1
ATOM 2459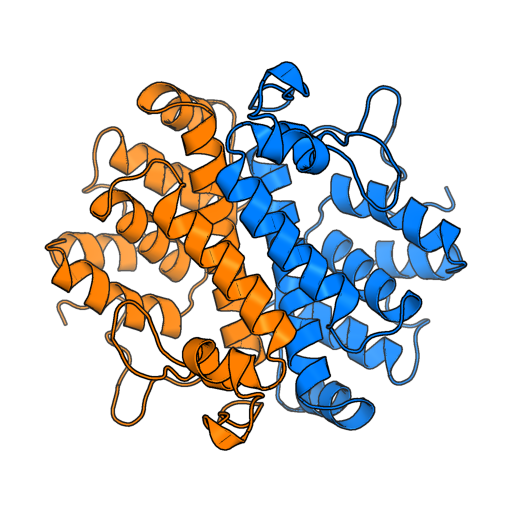 N N . THR B 1 143 ? -14.102 10.531 2.422 1 98.75 143 THR B N 1
ATOM 2460 C CA . THR B 1 143 ? -12.906 10.875 3.18 1 98.75 143 THR B CA 1
ATOM 2461 C C . THR B 1 143 ? -12.438 9.695 4.023 1 98.75 143 THR B C 1
ATOM 2463 O O . THR B 1 143 ? -11.242 9.445 4.156 1 98.75 143 THR B O 1
ATOM 2466 N N . ALA B 1 144 ? -13.367 8.914 4.594 1 98.75 144 ALA B N 1
ATOM 2467 C CA . ALA B 1 144 ? -12.992 7.711 5.332 1 98.75 144 ALA B CA 1
ATOM 2468 C C . ALA B 1 144 ? -12.227 6.734 4.441 1 98.75 144 ALA B C 1
ATOM 2470 O O . ALA B 1 144 ? -11.188 6.199 4.844 1 98.75 144 ALA B O 1
ATOM 2471 N N . VAL B 1 145 ? -12.68 6.551 3.211 1 98.88 145 VAL B N 1
ATOM 2472 C CA . VAL B 1 145 ? -11.992 5.711 2.234 1 98.88 145 VAL B CA 1
ATOM 2473 C C . VAL B 1 145 ? -10.609 6.297 1.937 1 98.88 145 VAL B C 1
ATOM 2475 O O . VAL B 1 145 ? -9.617 5.57 1.919 1 98.88 145 VAL B O 1
ATOM 2478 N N . GLY B 1 146 ? -10.617 7.582 1.729 1 98.88 146 GLY B N 1
ATOM 2479 C CA . GLY B 1 146 ? -9.375 8.266 1.438 1 98.88 146 GLY B CA 1
ATOM 2480 C C . GLY B 1 146 ? -8.344 8.133 2.545 1 98.88 146 GLY B C 1
ATOM 2481 O O . GLY B 1 146 ? -7.16 7.914 2.273 1 98.88 146 GLY B O 1
ATOM 2482 N N . VAL B 1 147 ? -8.758 8.203 3.793 1 98.88 147 VAL B N 1
ATOM 2483 C CA . VAL B 1 147 ? -7.836 8.148 4.922 1 98.88 147 VAL B CA 1
ATOM 2484 C C . VAL B 1 147 ? -7.297 6.73 5.086 1 98.88 147 VAL B C 1
ATOM 2486 O O . VAL B 1 147 ? -6.105 6.539 5.348 1 98.88 147 VAL B O 1
ATOM 2489 N N . ALA B 1 148 ? -8.141 5.73 4.941 1 98.94 148 ALA B N 1
ATOM 2490 C CA . ALA B 1 148 ? -7.68 4.344 4.988 1 98.94 148 ALA B CA 1
ATOM 2491 C C . ALA B 1 148 ? -6.648 4.074 3.895 1 98.94 148 ALA B C 1
ATOM 2493 O O . ALA B 1 148 ? -5.602 3.477 4.156 1 98.94 148 ALA B O 1
ATOM 2494 N N . ALA B 1 149 ? -6.965 4.57 2.697 1 98.94 149 ALA B N 1
ATOM 2495 C CA . ALA B 1 149 ? -6.059 4.383 1.566 1 98.94 149 ALA B CA 1
ATOM 2496 C C . ALA B 1 149 ? -4.754 5.141 1.777 1 98.94 149 ALA B C 1
ATOM 2498 O O . ALA B 1 149 ? -3.678 4.648 1.421 1 98.94 149 ALA B O 1
ATOM 2499 N N . LEU B 1 150 ? -4.812 6.316 2.324 1 98.94 150 LEU B N 1
ATOM 2500 C CA . LEU B 1 150 ? -3.633 7.133 2.598 1 98.94 150 LEU B CA 1
ATOM 2501 C C . LEU B 1 150 ? -2.709 6.434 3.59 1 98.94 150 LEU B C 1
ATOM 2503 O O . LEU B 1 150 ? -1.51 6.297 3.34 1 98.94 150 LEU B O 1
ATOM 2507 N N . ALA B 1 151 ? -3.271 5.961 4.691 1 98.94 151 ALA B N 1
ATOM 2508 C CA . ALA B 1 151 ? -2.479 5.262 5.695 1 98.94 151 ALA B CA 1
ATOM 2509 C C . ALA B 1 151 ? -1.827 4.012 5.105 1 98.94 151 ALA B C 1
ATOM 2511 O O . ALA B 1 151 ? -0.612 3.828 5.215 1 98.94 151 ALA B O 1
ATOM 2512 N N . GLU B 1 152 ? -2.619 3.248 4.422 1 98.94 152 GLU B N 1
ATOM 2513 C CA . GLU B 1 152 ? -2.119 1.985 3.889 1 98.94 152 GLU B CA 1
ATOM 2514 C C . GLU B 1 152 ? -1.156 2.221 2.729 1 98.94 152 GLU B C 1
ATOM 2516 O O . GLU B 1 152 ? -0.193 1.471 2.553 1 98.94 152 GLU B O 1
ATOM 2521 N N . GLY B 1 153 ? -1.434 3.236 1.889 1 98.94 153 GLY B N 1
ATOM 2522 C CA . GLY B 1 153 ? -0.539 3.564 0.79 1 98.94 153 GLY B CA 1
ATOM 2523 C C . GLY B 1 153 ? 0.85 3.965 1.251 1 98.94 153 GLY B C 1
ATOM 2524 O O . GLY B 1 153 ? 1.851 3.5 0.701 1 98.94 153 GLY B O 1
ATOM 2525 N N . TYR B 1 154 ? 0.941 4.766 2.246 1 98.94 154 TYR B N 1
ATOM 2526 C CA . TYR B 1 154 ? 2.24 5.211 2.738 1 98.94 154 TYR B CA 1
ATOM 2527 C C . TYR B 1 154 ? 2.92 4.117 3.555 1 98.94 154 TYR B C 1
ATOM 2529 O O . TYR B 1 154 ? 4.148 4.027 3.584 1 98.94 154 TYR B O 1
ATOM 2537 N N . ALA B 1 155 ? 2.121 3.273 4.215 1 98.94 155 ALA B N 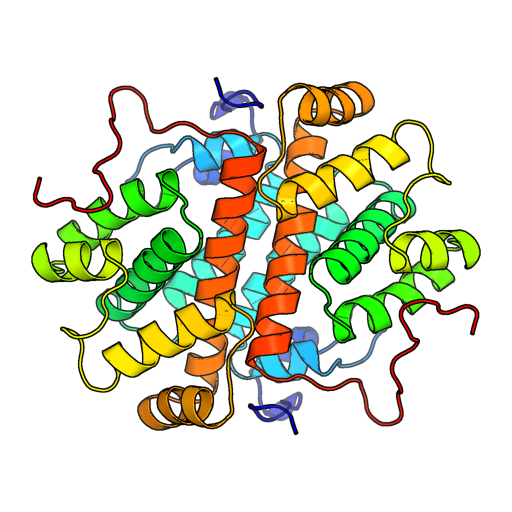1
ATOM 2538 C CA . ALA B 1 155 ? 2.719 2.096 4.836 1 98.94 155 ALA B CA 1
ATOM 2539 C C . ALA B 1 155 ? 3.346 1.18 3.789 1 98.94 155 ALA B C 1
ATOM 2541 O O . ALA B 1 155 ? 4.445 0.66 3.988 1 98.94 155 ALA B O 1
ATOM 2542 N N . ALA B 1 156 ? 2.631 1.021 2.705 1 98.94 156 ALA B N 1
ATOM 2543 C CA . ALA B 1 156 ? 3.152 0.197 1.618 1 98.94 156 ALA B CA 1
ATOM 2544 C C . ALA B 1 156 ? 4.449 0.781 1.062 1 98.94 156 ALA B C 1
ATOM 2546 O O . ALA B 1 156 ? 5.422 0.054 0.84 1 98.94 156 ALA B O 1
ATOM 2547 N N . LEU B 1 157 ? 4.438 2.078 0.808 1 98.94 157 LEU B N 1
ATOM 2548 C CA . LEU B 1 157 ? 5.652 2.738 0.348 1 98.94 157 LEU B CA 1
ATOM 2549 C C . LEU B 1 157 ? 6.793 2.525 1.339 1 98.94 157 LEU B C 1
ATOM 2551 O O . LEU B 1 157 ? 7.922 2.223 0.939 1 98.94 157 LEU B O 1
ATOM 2555 N N . GLY B 1 158 ? 6.543 2.648 2.617 1 98.88 158 GLY B N 1
ATOM 2556 C CA . GLY B 1 158 ? 7.543 2.396 3.643 1 98.88 158 GLY B CA 1
ATOM 2557 C C . GLY B 1 158 ? 8.102 0.984 3.602 1 98.88 158 GLY B C 1
ATOM 2558 O O . GLY B 1 158 ? 9.305 0.78 3.775 1 98.88 158 GLY B O 1
ATOM 2559 N N . GLY B 1 159 ? 7.207 0.011 3.404 1 98.94 159 GLY B N 1
ATOM 2560 C CA . GLY B 1 159 ? 7.648 -1.37 3.291 1 98.94 159 GLY B CA 1
ATOM 2561 C C . GLY B 1 159 ? 8.594 -1.601 2.125 1 98.94 159 GLY B C 1
ATOM 2562 O O . GLY B 1 159 ? 9.555 -2.359 2.242 1 98.94 159 GLY B O 1
ATOM 2563 N N . VAL B 1 160 ? 8.289 -0.979 0.963 1 98.94 160 VAL B N 1
ATOM 2564 C CA . VAL B 1 160 ? 9.164 -1.099 -0.2 1 98.94 160 VAL B CA 1
ATOM 2565 C C . VAL B 1 160 ? 10.508 -0.448 0.098 1 98.94 160 VAL B C 1
ATOM 2567 O O . VAL B 1 160 ? 11.562 -1.01 -0.221 1 98.94 160 VAL B O 1
ATOM 2570 N N . ILE B 1 161 ? 10.438 0.718 0.736 1 98.94 161 ILE B N 1
ATOM 2571 C CA . ILE B 1 161 ? 11.648 1.438 1.117 1 98.94 161 ILE B CA 1
ATOM 2572 C C . ILE B 1 161 ? 12.516 0.551 2.004 1 98.94 161 ILE B C 1
ATOM 2574 O O . ILE B 1 161 ? 13.727 0.44 1.783 1 98.94 161 ILE B O 1
ATOM 2578 N N . ASP B 1 162 ? 11.953 -0.115 2.953 1 98.88 162 ASP B N 1
ATOM 2579 C CA . ASP B 1 162 ? 12.688 -0.988 3.867 1 98.88 162 ASP B CA 1
ATOM 2580 C C . ASP B 1 162 ? 13.25 -2.201 3.135 1 98.88 162 ASP B C 1
ATOM 2582 O O . ASP B 1 162 ? 14.398 -2.592 3.367 1 98.88 162 ASP B O 1
ATOM 2586 N N . ALA B 1 163 ? 12.445 -2.791 2.281 1 98.88 163 ALA B N 1
ATOM 2587 C CA . ALA B 1 163 ? 12.883 -3.979 1.551 1 98.88 163 ALA B CA 1
ATOM 2588 C C . ALA B 1 163 ? 14.102 -3.68 0.687 1 98.88 163 ALA B C 1
ATOM 2590 O O . ALA B 1 163 ? 14.992 -4.523 0.542 1 98.88 163 ALA B O 1
ATOM 2591 N N . LEU B 1 164 ? 14.156 -2.455 0.14 1 98.94 164 LEU B N 1
ATOM 2592 C CA . LEU B 1 164 ? 15.227 -2.084 -0.78 1 98.94 164 LEU B CA 1
ATOM 2593 C C . LEU B 1 164 ? 16.359 -1.383 -0.04 1 98.94 164 LEU B C 1
ATOM 2595 O O . LEU B 1 164 ? 17.391 -1.049 -0.638 1 98.94 164 LEU B O 1
ATOM 2599 N N . ASP B 1 165 ? 16.141 -1.164 1.265 1 98.81 165 ASP B N 1
ATOM 2600 C CA . ASP B 1 165 ? 17.141 -0.523 2.113 1 98.81 165 ASP B CA 1
ATOM 2601 C C . ASP B 1 165 ? 17.531 0.838 1.554 1 98.81 165 ASP B C 1
ATOM 2603 O O . ASP B 1 165 ? 18.734 1.119 1.389 1 98.81 165 ASP B O 1
ATOM 2607 N N . VAL B 1 166 ? 16.562 1.632 1.204 1 98.88 166 VAL B N 1
ATOM 2608 C CA . VAL B 1 166 ? 16.781 2.953 0.624 1 98.88 166 VAL B CA 1
ATOM 2609 C C . VAL B 1 166 ? 17.359 3.895 1.677 1 98.88 166 VAL B C 1
ATOM 2611 O O . VAL B 1 166 ? 16.859 3.965 2.801 1 98.88 166 VAL B O 1
ATOM 2614 N N . GLU B 1 167 ? 18.391 4.652 1.337 1 98.44 167 GLU B N 1
ATOM 2615 C CA . GLU B 1 167 ? 19.062 5.586 2.236 1 98.44 167 GLU B CA 1
ATOM 2616 C C . GLU B 1 167 ? 18.547 7.008 2.043 1 98.44 167 GLU B C 1
ATOM 2618 O O . GLU B 1 167 ? 18 7.34 0.983 1 98.44 167 GLU B O 1
ATOM 2623 N N . LEU B 1 168 ? 18.688 7.789 3.09 1 98.5 168 LEU B N 1
ATOM 2624 C CA . LEU B 1 168 ? 18.422 9.219 2.945 1 98.5 168 LEU B CA 1
ATOM 2625 C C . LEU B 1 168 ? 19.312 9.82 1.863 1 98.5 168 LEU B C 1
ATOM 2627 O O . LEU B 1 168 ? 20.312 9.211 1.46 1 98.5 168 LEU B O 1
ATOM 2631 N N . GLU B 1 169 ? 18.922 10.984 1.333 1 98.06 169 GLU B N 1
ATOM 2632 C CA . GLU B 1 169 ? 19.703 11.68 0.323 1 98.06 169 GLU B CA 1
ATOM 2633 C C . GLU B 1 169 ? 21.094 12.039 0.86 1 98.06 169 GLU B C 1
ATOM 2635 O O . GLU B 1 169 ? 21.266 12.203 2.068 1 98.06 169 GLU B O 1
ATOM 2640 N N . ASP B 1 170 ? 22.062 12.133 -0.071 1 95.94 170 ASP B N 1
ATOM 2641 C CA . ASP B 1 170 ? 23.453 12.398 0.283 1 95.94 170 ASP B CA 1
ATOM 2642 C C . ASP B 1 170 ? 23.562 13.617 1.196 1 95.94 170 ASP B C 1
ATOM 2644 O O . ASP B 1 170 ? 22.969 14.664 0.918 1 95.94 170 ASP B O 1
ATOM 2648 N N . GLY B 1 171 ? 24.266 13.391 2.264 1 96.56 171 GLY B N 1
ATOM 2649 C CA . GLY B 1 171 ? 24.547 14.492 3.168 1 96.56 171 GLY B CA 1
ATOM 2650 C C . GLY B 1 171 ? 23.469 14.711 4.207 1 96.56 171 GLY B C 1
ATOM 2651 O O . GLY B 1 171 ? 23.594 15.57 5.082 1 96.56 171 GLY B O 1
ATOM 2652 N N . GLU B 1 172 ? 22.406 13.945 4.105 1 96.75 172 GLU B N 1
ATOM 2653 C CA . GLU B 1 172 ? 21.328 14.117 5.066 1 96.75 172 GLU B CA 1
ATOM 2654 C C . GLU B 1 172 ? 21.406 13.094 6.191 1 96.75 172 GLU B C 1
ATOM 2656 O O . GLU B 1 172 ? 21.844 11.961 5.973 1 96.75 172 GLU B O 1
ATOM 2661 N N . ALA B 1 173 ? 21.016 13.547 7.371 1 97 173 ALA B N 1
ATOM 2662 C CA . ALA B 1 173 ? 20.891 12.672 8.531 1 97 173 ALA B CA 1
ATOM 2663 C C . ALA B 1 173 ? 19.453 12.617 9.016 1 97 173 ALA B C 1
ATOM 2665 O O . ALA B 1 173 ? 18.703 13.586 8.875 1 97 173 ALA B O 1
ATOM 2666 N N . PHE B 1 174 ? 19.094 11.469 9.531 1 98.06 174 PHE B N 1
ATOM 2667 C CA . PHE B 1 174 ? 17.75 11.297 10.055 1 98.06 174 PHE B CA 1
ATOM 2668 C C . PHE B 1 174 ? 17.406 12.398 11.055 1 98.06 174 PHE B C 1
ATOM 2670 O O . PHE B 1 174 ? 18.156 12.641 12 1 98.06 174 PHE B O 1
ATOM 2677 N N . VAL B 1 175 ? 16.297 13.055 10.828 1 97.69 175 VAL B N 1
ATOM 2678 C CA . VAL B 1 175 ? 15.891 14.227 11.602 1 97.69 175 VAL B CA 1
ATOM 2679 C C . VAL B 1 175 ? 15.5 13.797 13.016 1 97.69 175 VAL B C 1
ATOM 2681 O O . VAL B 1 175 ? 15.414 14.633 13.922 1 97.69 175 VAL B O 1
ATOM 2684 N N . GLY B 1 176 ? 15.375 12.484 13.25 1 97.62 176 GLY B N 1
ATOM 2685 C CA . GLY B 1 176 ? 14.938 11.961 14.531 1 97.62 176 GLY B CA 1
ATOM 2686 C C . GLY B 1 176 ? 13.422 11.906 14.664 1 97.62 176 GLY B C 1
ATOM 2687 O O . GLY B 1 176 ? 12.711 12.609 13.945 1 97.62 176 GLY B O 1
ATOM 2688 N N . TRP B 1 177 ? 12.938 11.117 15.578 1 97.81 177 TRP B N 1
ATOM 2689 C CA . TRP B 1 177 ? 11.508 11 15.828 1 97.81 177 TRP B CA 1
ATOM 2690 C C . TRP B 1 177 ? 10.992 12.195 16.625 1 97.81 177 TRP B C 1
ATOM 2692 O O . TRP B 1 177 ? 9.789 12.461 16.641 1 97.81 177 TRP B O 1
ATOM 2702 N N . ASP B 1 178 ? 11.914 12.844 17.297 1 97.25 178 ASP B N 1
ATOM 2703 C CA . ASP B 1 178 ? 11.664 14.148 17.906 1 97.25 178 ASP B CA 1
ATOM 2704 C C . ASP B 1 178 ? 12.5 15.234 17.234 1 97.25 178 ASP B C 1
ATOM 2706 O O . ASP B 1 178 ? 13.656 15.461 17.594 1 97.25 178 ASP B O 1
ATOM 2710 N N . PRO B 1 179 ? 11.898 15.906 16.281 1 90.94 179 PRO B N 1
ATOM 2711 C CA . PRO B 1 179 ? 12.703 16.812 15.453 1 90.94 179 PRO B CA 1
ATOM 2712 C C . PRO B 1 179 ? 13.016 18.125 16.172 1 90.94 179 PRO B C 1
ATOM 2714 O O . PRO B 1 179 ? 13.695 19 15.609 1 90.94 179 PRO B O 1
ATOM 2717 N N . ARG B 1 180 ? 12.586 18.359 17.422 1 88.94 180 ARG B N 1
ATOM 2718 C CA . ARG B 1 180 ? 12.961 19.531 18.203 1 88.94 180 ARG B CA 1
ATOM 2719 C C . ARG B 1 180 ? 14.383 19.422 18.719 1 88.94 180 ARG B C 1
ATOM 2721 O O . ARG B 1 180 ? 14.977 20.406 19.156 1 88.94 180 ARG B O 1
ATOM 2728 N N . GLU B 1 181 ? 14.914 18.219 18.625 1 79.12 181 GLU B N 1
ATOM 2729 C CA . GLU B 1 181 ? 16.234 17.953 19.188 1 79.12 181 GLU B CA 1
ATOM 2730 C C . GLU B 1 181 ? 17.328 18.156 18.125 1 79.12 181 GLU B C 1
ATOM 2732 O O . GLU B 1 181 ? 17.078 17.969 16.938 1 79.12 181 GLU B O 1
#

Sequence (362 aa):
MARVPYTAPDDVPAEHRDLLVSALQDRPLNVYRALGNNPAVLAGLRGFLSSLWADTGLSERERELVILATAREVGNEYEWHQHVRIARGIGIPHDEVAAIGAGDFAPFEGHEAALLAYARATLRGEVDDDRHDAVAGAFDDATAVGVAALAEGYAALGGVIDALDVELEDGEAFVGWDPREMARVPYTAPDDVPAEHRDLLVSALQDRPLNVYRALGNNPAVLAGLRGFLSSLWADTGLSERERELVILATAREVGNEYEWHQHVRIARGIGIPHDEVAAIGAGDFAPFEGHEAALLAYARATLRGEVDDDRHDAVAGAFDDATAVGVAALAEGYAALGGVIDALDVELEDGEAFVGWDPRE

Nearest PDB structures (foldseek):
  6ohj-assembly1_B  TM=8.110E-01  e=9.346E-05  Marinomonas mediterranea MMB-1
  6ohi-assembly1_B  TM=8.336E-01  e=2.006E-04  Marinomonas mediterranea MMB-1
  2gmy-assembly1_C  TM=9.135E-01  e=9.235E-04  Agrobacterium fabrum str. C58
  3lvy-assembly3_E  TM=8.693E-01  e=2.180E-03  Streptococcus mutans
  6ohj-assembly1_B  TM=8.111E-01  e=9.013E-05  Marinomonas mediterranea MMB-1

Secondary structure (DSSP, 8-state):
--SSPPPPGGGS-GGGGGGGB-TTTSSB-HHHHHHTTSHHHHHHHHHHHHHHHHHSS--HHHHHHHHHHHHHHHT-HHHHHHHHHHHHHTT--HHHHHHHHTT--TT--HHHHHHHHHHHHHHHT---HHHHHHHHHHS-HHHHHHHHHHHHHHHHHHHHHHHHTPPPPTT-----SSTT-/--SSPPPPGGGS-GGGGGGGB-TTTSSB-HHHHHHTTSHHHHHHHHHHHHHHHHHSS--HHHHHHHHHHHHHHHT-HHHHHHHHHHHHHTT--HHHHHHHHTT--TT--HHHHHHHHHHHHHHHT---HHHHHHHHHHS-HHHHHHHHHHHHHHHHHHHHHHHHTPPPPTT-----SSTT-